Protein AF-A0A966X0P5-F1 (afdb_monomer_lite)

Radius of gyration: 38.09 Å; chains: 1; bounding box: 79×86×99 Å

Structure (mmCIF, N/CA/C/O backbone):
data_AF-A0A966X0P5-F1
#
_entry.id   AF-A0A966X0P5-F1
#
loop_
_atom_site.group_PDB
_atom_site.id
_atom_site.type_symbol
_atom_site.label_atom_id
_atom_site.label_alt_id
_atom_site.label_comp_id
_atom_site.label_asym_id
_atom_site.label_entity_id
_atom_site.label_seq_id
_atom_site.pdbx_PDB_ins_code
_atom_site.Cartn_x
_atom_site.Cartn_y
_atom_site.Cartn_z
_atom_site.occupancy
_atom_site.B_iso_or_equiv
_atom_site.auth_seq_id
_atom_site.auth_comp_id
_atom_site.auth_asym_id
_atom_site.auth_atom_id
_atom_site.pdbx_PDB_model_num
ATOM 1 N N . LYS A 1 1 ? 13.353 -3.240 6.398 1.00 90.94 1 LYS A N 1
ATOM 2 C CA . LYS A 1 1 ? 14.803 -2.915 6.257 1.00 90.94 1 LYS A CA 1
ATOM 3 C C . LYS A 1 1 ? 14.983 -1.400 6.295 1.00 90.94 1 LYS A C 1
ATOM 5 O O . LYS A 1 1 ? 13.971 -0.723 6.163 1.00 90.94 1 LYS A O 1
ATOM 10 N N . SER A 1 2 ? 16.187 -0.865 6.532 1.00 95.00 2 SER A N 1
ATOM 11 C CA . SER A 1 2 ? 16.413 0.589 6.443 1.00 95.00 2 SER A CA 1
ATOM 12 C C . SER A 1 2 ? 16.312 1.069 4.992 1.00 95.00 2 SER A C 1
ATOM 14 O O . SER A 1 2 ? 16.569 0.291 4.067 1.00 95.00 2 SER A O 1
ATOM 16 N N . TYR A 1 3 ? 15.931 2.331 4.791 1.00 94.94 3 TYR A N 1
ATOM 17 C CA . TYR A 1 3 ? 15.867 2.942 3.463 1.00 94.94 3 TYR A CA 1
ATOM 18 C C . TYR A 1 3 ? 17.243 2.973 2.789 1.00 94.94 3 TYR A C 1
ATOM 20 O O . TYR A 1 3 ? 17.345 2.697 1.601 1.00 94.94 3 TYR A O 1
ATOM 28 N N . GLU A 1 4 ? 18.312 3.215 3.548 1.00 94.19 4 GLU A N 1
ATOM 29 C CA . GLU A 1 4 ? 19.689 3.153 3.042 1.00 94.19 4 GLU A CA 1
ATOM 30 C C . GLU A 1 4 ? 20.033 1.781 2.445 1.00 94.19 4 GLU A C 1
ATOM 32 O O . GLU A 1 4 ? 20.496 1.696 1.309 1.00 94.19 4 GLU A O 1
ATOM 37 N N . ASN A 1 5 ? 19.729 0.696 3.164 1.00 93.94 5 ASN A N 1
ATOM 38 C CA . ASN A 1 5 ? 19.978 -0.656 2.662 1.00 93.94 5 ASN A CA 1
ATOM 39 C C . ASN A 1 5 ? 19.131 -0.962 1.426 1.00 93.94 5 ASN A C 1
ATOM 41 O O . ASN A 1 5 ? 19.606 -1.631 0.519 1.00 93.94 5 ASN A O 1
ATOM 45 N N . PHE A 1 6 ? 17.895 -0.459 1.385 1.00 94.31 6 PHE A N 1
ATOM 46 C CA . PHE A 1 6 ? 17.032 -0.584 0.217 1.00 94.31 6 PHE A CA 1
ATOM 47 C C . PHE A 1 6 ? 17.623 0.121 -1.011 1.00 94.31 6 PHE A C 1
ATOM 49 O O . PHE A 1 6 ? 17.680 -0.480 -2.074 1.00 94.31 6 PHE A O 1
ATOM 56 N N . VAL A 1 7 ? 18.103 1.360 -0.873 1.00 93.38 7 VAL A N 1
ATOM 57 C CA . VAL A 1 7 ? 18.714 2.117 -1.982 1.00 93.38 7 VAL A CA 1
ATOM 58 C C . VAL A 1 7 ? 19.952 1.402 -2.534 1.00 93.38 7 VAL A C 1
ATOM 60 O O . VAL A 1 7 ? 20.134 1.358 -3.747 1.00 93.38 7 VAL A O 1
ATOM 63 N N . ASN A 1 8 ? 20.756 0.788 -1.663 1.00 92.00 8 ASN A N 1
ATOM 64 C CA . ASN A 1 8 ? 21.969 0.060 -2.048 1.00 92.00 8 ASN A CA 1
ATOM 65 C C . ASN A 1 8 ? 21.703 -1.249 -2.823 1.00 92.00 8 ASN A C 1
ATOM 67 O O . ASN A 1 8 ? 22.642 -1.822 -3.372 1.00 92.00 8 ASN A O 1
ATOM 71 N N . GLU A 1 9 ? 20.457 -1.735 -2.877 1.00 91.25 9 GLU A N 1
ATOM 72 C CA . GLU A 1 9 ? 20.080 -2.914 -3.677 1.00 91.25 9 GLU A CA 1
ATOM 73 C C . GLU A 1 9 ? 19.936 -2.591 -5.173 1.00 91.25 9 GLU A C 1
ATOM 75 O O . GLU A 1 9 ? 19.927 -3.505 -5.999 1.00 91.25 9 GLU A O 1
ATOM 80 N N . PHE A 1 10 ? 19.843 -1.308 -5.537 1.00 90.31 10 PHE A N 1
ATOM 81 C CA . PHE A 1 10 ? 19.593 -0.873 -6.907 1.00 90.31 10 PHE A CA 1
ATOM 82 C C . PHE A 1 10 ? 20.821 -0.209 -7.542 1.00 90.31 10 PHE A C 1
ATOM 84 O O . PHE A 1 10 ? 21.642 0.395 -6.849 1.00 90.31 10 PHE A O 1
ATOM 91 N N . PRO A 1 11 ? 20.939 -0.253 -8.882 1.00 85.00 11 PRO A N 1
ATOM 92 C CA . PRO A 1 11 ? 21.942 0.523 -9.603 1.00 85.00 11 PRO A CA 1
ATOM 93 C C . PRO A 1 11 ? 21.786 2.034 -9.376 1.00 85.00 11 PRO A C 1
ATOM 95 O O . PRO A 1 11 ? 20.686 2.528 -9.125 1.00 85.00 11 PRO A O 1
ATOM 98 N N . GLU A 1 12 ? 22.868 2.794 -9.583 1.00 79.12 12 GLU A N 1
ATOM 99 C CA . GLU A 1 12 ? 22.871 4.263 -9.440 1.00 79.12 12 GLU A CA 1
ATOM 100 C C . GLU A 1 12 ? 21.802 4.974 -10.286 1.00 79.12 12 GLU A C 1
ATOM 102 O O . GLU A 1 12 ? 21.339 6.063 -9.931 1.00 79.12 12 GLU A O 1
ATOM 107 N N . ARG A 1 13 ? 21.430 4.373 -11.424 1.00 78.50 13 ARG A N 1
ATOM 108 C CA . ARG A 1 13 ? 20.351 4.846 -12.290 1.00 78.50 13 ARG A CA 1
ATOM 109 C C . ARG A 1 13 ? 19.287 3.771 -12.432 1.00 78.50 13 ARG A C 1
ATOM 111 O O . ARG A 1 13 ? 19.546 2.714 -12.999 1.00 78.50 13 ARG A O 1
ATOM 118 N N . THR A 1 14 ? 18.081 4.076 -11.971 1.00 87.19 14 THR A N 1
ATOM 119 C CA . THR A 1 14 ? 16.906 3.211 -12.118 1.00 87.19 14 THR A CA 1
ATOM 120 C C . THR A 1 14 ? 15.652 4.049 -12.348 1.00 87.19 14 THR A C 1
ATOM 122 O O . THR A 1 14 ? 15.677 5.266 -12.187 1.00 87.19 14 THR A O 1
ATOM 125 N N . ASN A 1 15 ? 14.556 3.432 -12.779 1.00 89.88 15 ASN A N 1
ATOM 126 C CA . ASN A 1 15 ? 13.291 4.126 -12.979 1.00 89.88 15 ASN A CA 1
ATOM 127 C C . ASN A 1 15 ? 12.527 4.216 -11.652 1.00 89.88 15 ASN A C 1
ATOM 129 O O . ASN A 1 15 ? 12.007 3.204 -11.202 1.00 89.88 15 ASN A O 1
ATOM 133 N N . ILE A 1 16 ? 12.453 5.398 -11.033 1.00 93.25 16 ILE A N 1
ATOM 134 C CA . ILE A 1 16 ? 11.805 5.593 -9.728 1.00 93.25 16 ILE A CA 1
ATOM 135 C C . ILE A 1 16 ? 10.557 6.453 -9.909 1.00 93.25 16 ILE A C 1
ATOM 137 O O . ILE A 1 16 ? 10.644 7.603 -10.327 1.00 93.25 16 ILE A O 1
ATOM 141 N N . ASN A 1 17 ? 9.390 5.933 -9.547 1.00 94.69 17 ASN A N 1
ATOM 142 C CA . ASN A 1 17 ? 8.116 6.640 -9.648 1.00 94.69 17 ASN A CA 1
ATOM 143 C C . ASN A 1 17 ? 7.607 6.963 -8.253 1.00 94.69 17 ASN A C 1
ATOM 145 O O . ASN A 1 17 ? 7.265 6.058 -7.495 1.00 94.69 17 ASN A O 1
ATOM 149 N N . ILE A 1 18 ? 7.559 8.245 -7.908 1.00 95.56 18 ILE A N 1
ATOM 150 C CA . ILE A 1 18 ? 7.135 8.708 -6.588 1.00 95.56 18 ILE A CA 1
ATOM 151 C C . ILE A 1 18 ? 5.631 8.929 -6.604 1.00 95.56 18 ILE A C 1
ATOM 153 O O . ILE A 1 18 ? 5.094 9.635 -7.466 1.00 95.56 18 ILE A O 1
ATOM 157 N N . VAL A 1 19 ? 4.966 8.342 -5.617 1.00 96.19 19 VAL A N 1
ATOM 158 C CA . VAL A 1 19 ? 3.512 8.340 -5.499 1.00 96.19 19 VAL A CA 1
ATOM 159 C C . VAL A 1 19 ? 3.100 8.791 -4.103 1.00 96.19 19 VAL A C 1
ATOM 161 O O . VAL A 1 19 ? 3.636 8.321 -3.102 1.00 96.19 19 VAL A O 1
ATOM 164 N N . GLY A 1 20 ? 2.151 9.717 -4.027 1.00 95.81 20 GLY A N 1
ATOM 165 C CA . GLY A 1 20 ? 1.430 10.023 -2.797 1.00 95.81 20 GLY A CA 1
ATOM 166 C C . GLY A 1 20 ? 0.391 8.941 -2.525 1.00 95.81 20 GLY A C 1
ATOM 167 O O . GLY A 1 20 ? -0.170 8.381 -3.464 1.00 95.81 20 GLY A O 1
ATOM 168 N N . ILE A 1 21 ? 0.144 8.632 -1.254 1.00 95.38 21 ILE A N 1
ATOM 169 C CA . ILE A 1 21 ? -0.777 7.559 -0.853 1.00 95.38 21 ILE A CA 1
ATOM 170 C C . ILE A 1 21 ? -1.892 8.168 -0.010 1.00 95.38 21 ILE A C 1
ATOM 172 O O . ILE A 1 21 ? -1.653 8.441 1.151 1.00 95.38 21 ILE A O 1
ATOM 176 N N . ARG A 1 22 ? -3.099 8.374 -0.543 1.00 93.00 22 ARG A N 1
ATOM 177 C CA . ARG A 1 22 ? -4.271 8.881 0.201 1.00 93.00 22 ARG A CA 1
ATOM 178 C C . ARG A 1 22 ? -5.162 7.732 0.695 1.00 93.00 22 ARG A C 1
ATOM 180 O O . ARG A 1 22 ? -5.213 6.704 0.032 1.00 93.00 22 ARG A O 1
ATOM 187 N N . PRO A 1 23 ? -5.884 7.874 1.823 1.00 90.56 23 PRO A N 1
ATOM 188 C CA . PRO A 1 23 ? -5.885 8.998 2.771 1.00 90.56 23 PRO A CA 1
ATOM 189 C C . PRO A 1 23 ? -4.702 8.979 3.756 1.00 90.56 23 PRO A C 1
ATOM 191 O O . PRO A 1 23 ? -4.657 9.799 4.674 1.00 90.56 23 PRO A O 1
ATOM 194 N N . LEU A 1 24 ? -3.759 8.045 3.597 1.00 91.69 24 LEU A N 1
ATOM 195 C CA . LEU A 1 24 ? -2.536 8.029 4.391 1.00 91.69 24 LEU A CA 1
ATOM 196 C C . LEU A 1 24 ? -1.746 9.331 4.150 1.00 91.69 24 LEU A C 1
ATOM 198 O O . LEU A 1 24 ? -1.931 10.050 3.169 1.00 91.69 24 LEU A O 1
ATOM 202 N N . ARG A 1 25 ? -0.916 9.727 5.108 1.00 87.81 25 ARG A N 1
ATOM 203 C CA . ARG A 1 25 ? -0.047 10.894 4.929 1.00 87.81 25 ARG A CA 1
ATOM 204 C C . ARG A 1 25 ? 1.334 10.355 4.641 1.00 87.81 25 ARG A C 1
ATOM 206 O O . ARG A 1 25 ? 1.904 9.709 5.504 1.00 87.81 25 ARG A O 1
ATOM 213 N N . GLY A 1 26 ? 1.836 10.586 3.433 1.00 91.75 26 GLY A N 1
ATOM 214 C CA . GLY A 1 26 ? 3.174 10.171 3.036 1.00 91.75 26 GLY A CA 1
ATOM 215 C C . GLY A 1 26 ? 3.288 9.817 1.563 1.00 91.75 26 GLY A C 1
ATOM 216 O O . GLY A 1 26 ? 2.317 9.872 0.804 1.00 91.75 26 GLY A O 1
ATOM 217 N N . VAL A 1 27 ? 4.511 9.474 1.174 1.00 95.00 27 VAL A N 1
ATOM 218 C CA . VAL A 1 27 ? 4.864 9.084 -0.189 1.00 95.00 27 VAL A CA 1
ATOM 219 C C . VAL A 1 27 ? 5.511 7.705 -0.185 1.00 95.00 27 VAL A C 1
ATOM 221 O O . VAL A 1 27 ? 6.232 7.349 0.744 1.00 95.00 27 VAL A O 1
ATOM 224 N N . GLY A 1 28 ? 5.253 6.936 -1.233 1.00 95.56 28 GLY A N 1
ATOM 225 C CA . GLY A 1 28 ? 5.985 5.723 -1.573 1.00 95.56 28 GLY A CA 1
ATOM 226 C C . GLY A 1 28 ? 6.682 5.883 -2.919 1.00 95.56 28 GLY A C 1
ATOM 227 O O . GLY A 1 28 ? 6.525 6.898 -3.607 1.00 95.56 28 GLY A O 1
ATOM 228 N N . CYS A 1 29 ? 7.439 4.869 -3.321 1.00 95.56 29 CYS A N 1
ATOM 229 C CA . CYS A 1 29 ? 7.945 4.789 -4.682 1.00 95.56 29 CYS A CA 1
ATOM 230 C C . CYS A 1 29 ? 7.814 3.390 -5.278 1.00 95.56 29 CYS A C 1
ATOM 232 O O . CYS A 1 29 ? 7.917 2.384 -4.577 1.00 95.56 29 CYS A O 1
ATOM 234 N N . TRP A 1 30 ? 7.590 3.370 -6.587 1.00 95.56 30 TRP A N 1
ATOM 235 C CA . TRP A 1 30 ? 7.615 2.186 -7.433 1.00 95.56 30 TRP A CA 1
ATOM 236 C C . TRP A 1 30 ? 8.850 2.242 -8.316 1.00 95.56 30 TRP A C 1
ATOM 238 O O . TRP A 1 30 ? 9.021 3.193 -9.086 1.00 95.56 30 TRP A O 1
ATOM 248 N N . ILE A 1 31 ? 9.697 1.229 -8.208 1.00 93.94 31 ILE A N 1
ATOM 249 C CA . ILE A 1 31 ? 10.856 1.042 -9.065 1.00 93.94 31 ILE A CA 1
ATOM 250 C C . ILE A 1 31 ? 10.531 -0.030 -10.087 1.00 93.94 31 ILE A C 1
ATOM 252 O O . ILE A 1 31 ? 10.031 -1.096 -9.747 1.00 93.94 31 ILE A O 1
ATOM 256 N N . VAL A 1 32 ? 10.789 0.278 -11.351 1.00 91.50 32 VAL A N 1
ATOM 257 C CA . VAL A 1 32 ? 10.572 -0.655 -12.456 1.00 91.50 32 VAL A CA 1
ATOM 258 C C . VAL A 1 32 ? 11.928 -0.985 -13.050 1.00 91.50 32 VAL A C 1
ATOM 260 O O . VAL A 1 32 ? 12.663 -0.075 -13.448 1.00 91.50 32 VAL A O 1
ATOM 263 N N . ASP A 1 33 ? 12.261 -2.273 -13.120 1.00 88.31 33 ASP A N 1
ATOM 264 C CA . ASP A 1 33 ? 13.506 -2.703 -13.743 1.00 88.31 33 ASP A CA 1
ATOM 265 C C . ASP A 1 33 ? 13.575 -2.217 -15.209 1.00 88.31 33 ASP A C 1
ATOM 267 O O . ASP A 1 33 ? 12.584 -2.313 -15.949 1.00 88.31 33 ASP A O 1
ATOM 271 N N . PRO A 1 34 ? 14.724 -1.695 -15.680 1.00 84.25 34 PRO A N 1
ATOM 272 C CA . PRO A 1 34 ? 14.870 -1.248 -17.063 1.00 84.25 34 PRO A CA 1
ATOM 273 C C . PRO A 1 34 ? 14.528 -2.324 -18.104 1.00 84.25 34 PRO A C 1
ATOM 275 O O . PRO A 1 34 ? 14.082 -1.986 -19.203 1.00 84.25 34 PRO A O 1
ATOM 278 N N . GLY A 1 35 ? 14.701 -3.610 -17.779 1.00 83.38 35 GLY A N 1
ATOM 279 C CA . GLY A 1 35 ? 14.294 -4.723 -18.630 1.00 83.38 35 GLY A CA 1
ATOM 280 C C . GLY A 1 35 ? 12.783 -4.767 -18.852 1.00 83.38 35 GLY A C 1
ATOM 281 O O . GLY A 1 35 ? 12.343 -4.886 -19.996 1.00 83.38 35 GLY A O 1
ATOM 282 N N . VAL A 1 36 ? 11.990 -4.574 -17.793 1.00 87.38 36 VAL A N 1
ATOM 283 C CA . VAL A 1 36 ? 10.521 -4.475 -17.880 1.00 87.38 36 VAL A CA 1
ATOM 284 C C . VAL A 1 36 ? 10.116 -3.291 -18.749 1.00 87.38 36 VAL A C 1
ATOM 286 O O . VAL A 1 36 ? 9.279 -3.432 -19.641 1.00 87.38 36 VAL A O 1
ATOM 289 N N . VAL A 1 37 ? 10.730 -2.127 -18.519 1.00 86.25 37 VAL A N 1
ATOM 290 C CA . VAL A 1 37 ? 10.451 -0.912 -19.294 1.00 86.25 37 VAL A CA 1
ATOM 291 C C . VAL A 1 37 ? 10.725 -1.137 -20.780 1.00 86.25 37 VAL A C 1
ATOM 293 O O . VAL A 1 37 ? 9.892 -0.800 -21.620 1.00 86.25 37 VAL A O 1
ATOM 296 N N . TYR A 1 38 ? 11.867 -1.741 -21.110 1.00 83.69 38 TYR A N 1
ATOM 297 C CA . TYR A 1 38 ? 12.247 -2.019 -22.491 1.00 83.69 38 TYR A CA 1
ATOM 298 C C . TYR A 1 38 ? 11.268 -2.974 -23.180 1.00 83.69 38 TYR A C 1
ATOM 300 O O . TYR A 1 38 ? 10.837 -2.701 -24.298 1.00 83.69 38 TYR A O 1
ATOM 308 N N . ILE A 1 39 ? 10.877 -4.062 -22.506 1.00 85.62 39 ILE A N 1
ATOM 309 C CA . ILE A 1 39 ? 9.908 -5.025 -23.046 1.00 85.62 39 ILE A CA 1
ATOM 310 C C . ILE A 1 39 ? 8.542 -4.356 -23.252 1.00 85.62 39 ILE A C 1
ATOM 312 O O . ILE A 1 39 ? 7.904 -4.563 -24.283 1.00 85.62 39 ILE A O 1
ATOM 316 N N . ALA A 1 40 ? 8.104 -3.516 -22.309 1.00 85.94 40 ALA A N 1
ATOM 317 C CA . ALA A 1 40 ? 6.853 -2.775 -22.435 1.00 85.94 40 ALA A CA 1
ATOM 318 C C . ALA A 1 40 ? 6.873 -1.823 -23.642 1.00 85.94 40 ALA A C 1
ATOM 320 O O . ALA A 1 40 ? 5.900 -1.767 -24.394 1.00 85.94 40 ALA A O 1
ATOM 321 N N . ILE A 1 41 ? 7.983 -1.109 -23.861 1.00 86.12 41 ILE A N 1
ATOM 322 C CA . ILE A 1 41 ? 8.163 -0.231 -25.023 1.00 86.12 41 ILE A CA 1
ATOM 323 C C . ILE A 1 41 ? 8.129 -1.043 -26.321 1.00 86.12 41 ILE A C 1
ATOM 325 O O . ILE A 1 41 ? 7.349 -0.705 -27.208 1.00 86.12 41 ILE A O 1
ATOM 329 N N . ASP A 1 42 ? 8.921 -2.115 -26.426 1.00 83.75 42 ASP A N 1
ATOM 330 C CA . ASP A 1 42 ? 8.995 -2.946 -27.637 1.00 83.75 42 ASP A CA 1
ATOM 331 C C . ASP A 1 42 ? 7.606 -3.485 -28.021 1.00 83.75 42 ASP A C 1
ATOM 333 O O . ASP A 1 42 ? 7.149 -3.291 -29.148 1.00 83.75 42 ASP A O 1
ATOM 337 N N . ASN A 1 43 ? 6.864 -4.021 -27.047 1.00 84.25 43 ASN A N 1
ATOM 338 C CA . ASN A 1 43 ? 5.502 -4.517 -27.250 1.00 84.25 43 ASN A CA 1
ATOM 339 C C . ASN A 1 43 ? 4.523 -3.420 -27.706 1.00 84.25 43 ASN A C 1
ATOM 341 O O . ASN A 1 43 ? 3.668 -3.669 -28.555 1.00 84.25 43 ASN A O 1
ATOM 345 N N . MET A 1 44 ? 4.637 -2.194 -27.181 1.00 83.38 44 MET A N 1
ATOM 346 C CA . MET A 1 44 ? 3.773 -1.079 -27.592 1.00 83.38 44 MET A CA 1
ATOM 347 C C . MET A 1 44 ? 4.016 -0.619 -29.035 1.00 83.38 44 MET A C 1
ATOM 349 O O . MET A 1 44 ? 3.104 -0.068 -29.653 1.00 83.38 44 MET A O 1
ATOM 353 N N . PHE A 1 45 ? 5.212 -0.847 -29.579 1.00 83.75 45 PHE A N 1
ATOM 354 C CA . PHE A 1 45 ? 5.555 -0.539 -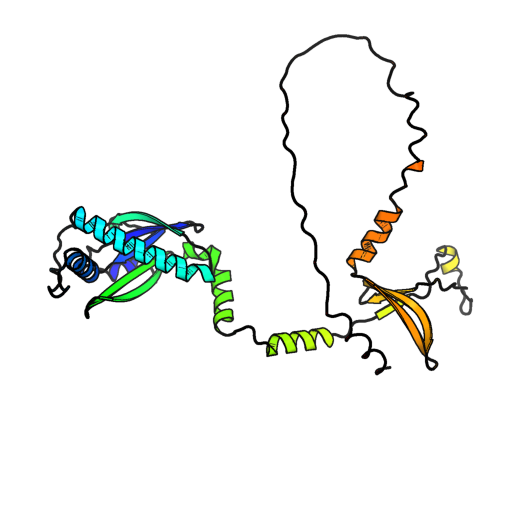30.971 1.00 83.75 45 PHE A CA 1
ATOM 355 C C . PHE A 1 45 ? 5.414 -1.744 -31.916 1.00 83.75 45 PHE A C 1
ATOM 357 O O . PHE A 1 45 ? 5.794 -1.650 -33.083 1.00 83.75 45 PHE A O 1
ATOM 364 N N . GLY A 1 46 ? 4.826 -2.851 -31.446 1.00 80.75 46 GLY A N 1
ATOM 365 C CA . GLY A 1 46 ? 4.599 -4.057 -32.248 1.00 80.75 46 GLY A CA 1
ATOM 366 C C . GLY A 1 46 ? 5.826 -4.961 -32.383 1.00 80.75 46 GLY A C 1
ATOM 367 O O . GLY A 1 46 ? 5.852 -5.828 -33.255 1.00 80.75 46 GLY A O 1
ATOM 368 N N . GLY A 1 47 ? 6.842 -4.761 -31.544 1.00 78.38 47 GLY A N 1
ATOM 369 C CA . GLY A 1 47 ? 7.951 -5.690 -31.389 1.00 78.38 47 GLY A CA 1
ATOM 370 C C . GLY A 1 47 ? 7.530 -6.957 -30.644 1.00 78.38 47 GLY A C 1
ATOM 371 O O . GLY A 1 47 ? 6.560 -6.974 -29.890 1.00 78.38 47 GLY A O 1
ATOM 372 N N . GLU A 1 48 ? 8.267 -8.045 -30.858 1.00 72.25 48 GLU A N 1
ATOM 373 C CA . GLU A 1 48 ? 7.994 -9.338 -30.214 1.00 72.25 48 GLU A CA 1
ATOM 374 C C . GLU A 1 48 ? 8.568 -9.431 -28.782 1.00 72.25 48 GLU A C 1
ATOM 376 O O . GLU A 1 48 ? 8.514 -10.495 -28.164 1.00 72.25 48 GLU A O 1
ATOM 381 N N . GLY A 1 49 ? 9.194 -8.372 -28.252 1.00 66.06 49 GLY A N 1
ATOM 382 C CA . GLY A 1 49 ? 9.877 -8.389 -26.951 1.00 66.06 49 GLY A CA 1
ATOM 383 C C . GLY A 1 49 ? 11.172 -9.213 -26.952 1.00 66.06 49 GLY A C 1
ATOM 384 O O . GLY A 1 49 ? 11.735 -9.500 -25.894 1.00 66.06 49 GLY A O 1
ATOM 385 N N . ARG A 1 50 ? 11.649 -9.634 -28.134 1.00 66.56 50 ARG A N 1
ATOM 386 C CA . ARG A 1 50 ? 12.765 -10.585 -28.313 1.00 66.56 50 ARG A CA 1
ATOM 387 C C . ARG A 1 50 ? 14.142 -9.936 -28.307 1.00 66.56 50 ARG A C 1
ATOM 389 O O . ARG A 1 50 ? 15.141 -10.634 -28.130 1.00 66.56 50 ARG A O 1
ATOM 396 N N . LEU A 1 51 ? 14.241 -8.620 -28.463 1.00 62.38 51 LEU A N 1
ATOM 397 C CA . LEU A 1 51 ? 15.534 -7.941 -28.401 1.00 62.38 51 LEU A CA 1
ATOM 398 C C . LEU A 1 51 ? 15.982 -7.844 -26.939 1.00 62.38 51 LEU A C 1
ATOM 400 O O . LEU A 1 51 ? 15.189 -7.412 -26.105 1.00 62.38 51 LEU A O 1
ATOM 404 N N . PRO A 1 52 ? 17.191 -8.301 -26.565 1.00 61.34 52 PRO A N 1
ATOM 405 C CA . PRO A 1 52 ? 17.675 -8.104 -25.205 1.00 61.34 52 PRO A CA 1
ATOM 406 C C . PRO A 1 52 ? 17.720 -6.597 -24.912 1.00 61.34 52 PRO A C 1
ATOM 408 O O . PRO A 1 52 ? 18.154 -5.833 -25.784 1.00 61.34 52 PRO A O 1
ATOM 411 N N . PRO A 1 53 ? 17.269 -6.155 -23.723 1.00 61.97 53 PRO A N 1
ATOM 412 C CA . PRO A 1 53 ? 17.321 -4.749 -23.367 1.00 61.97 53 PRO A CA 1
ATOM 413 C C . PRO A 1 53 ? 18.761 -4.268 -23.505 1.00 61.97 53 PRO A C 1
ATOM 415 O O . PRO A 1 53 ? 19.679 -4.810 -22.885 1.00 61.97 53 PRO A O 1
ATOM 418 N N . LYS A 1 54 ? 18.978 -3.242 -24.333 1.00 59.75 54 LYS A N 1
ATOM 419 C CA . LYS A 1 54 ? 20.232 -2.493 -24.291 1.00 59.75 54 LYS A CA 1
ATOM 420 C C . LYS A 1 54 ? 20.213 -1.701 -22.989 1.00 59.75 54 LYS A C 1
ATOM 422 O O . LYS A 1 54 ? 19.762 -0.560 -22.972 1.00 59.75 54 LYS A O 1
ATOM 427 N N . LEU A 1 55 ? 20.665 -2.340 -21.910 1.00 60.06 55 LEU A N 1
ATOM 428 C CA . LEU A 1 55 ? 20.935 -1.729 -20.612 1.00 60.06 55 LEU A CA 1
ATOM 429 C C . LEU A 1 55 ? 22.054 -0.697 -20.800 1.00 60.06 55 LEU A C 1
ATOM 431 O O . LEU A 1 55 ? 23.235 -0.977 -20.627 1.00 60.06 55 LEU A O 1
ATOM 435 N N . GLY A 1 56 ? 21.680 0.484 -21.280 1.00 59.34 56 GLY A N 1
ATOM 436 C CA . GLY A 1 56 ? 22.553 1.636 -21.419 1.00 59.34 56 GLY A CA 1
ATOM 437 C C . GLY A 1 56 ? 22.197 2.686 -20.377 1.00 59.34 56 GLY A C 1
ATOM 438 O O . GLY A 1 56 ? 21.039 2.826 -20.000 1.00 59.34 56 GLY A O 1
ATOM 439 N N . LEU A 1 57 ? 23.181 3.492 -19.982 1.00 59.47 57 LEU A N 1
ATOM 440 C CA . LEU A 1 57 ? 23.038 4.673 -19.113 1.00 59.47 57 LEU A CA 1
ATOM 441 C C . LEU A 1 57 ? 22.240 5.828 -19.766 1.00 59.47 57 LEU A C 1
ATOM 443 O O . LEU A 1 57 ? 22.390 6.988 -19.384 1.00 59.47 57 LEU A O 1
ATOM 447 N N . ARG A 1 58 ? 21.439 5.540 -20.796 1.00 72.44 58 ARG A N 1
ATOM 448 C CA . ARG A 1 58 ? 20.706 6.538 -21.571 1.00 72.44 58 ARG A CA 1
ATOM 449 C C . ARG A 1 58 ? 19.440 6.950 -20.823 1.00 72.44 58 ARG A C 1
ATOM 451 O O . ARG A 1 58 ? 18.728 6.117 -20.277 1.00 72.44 58 ARG A O 1
ATOM 458 N N . GLU A 1 59 ? 19.144 8.242 -20.860 1.00 76.62 59 GLU A N 1
ATOM 459 C CA . GLU A 1 59 ? 17.893 8.785 -20.337 1.00 76.62 59 GLU A CA 1
ATOM 460 C C . GLU A 1 59 ? 16.709 8.441 -21.249 1.00 76.62 59 GLU A C 1
ATOM 462 O O . GLU A 1 59 ? 16.817 8.472 -22.481 1.00 76.62 59 GLU A O 1
ATOM 467 N N . TYR A 1 60 ? 15.571 8.124 -20.629 1.00 81.50 60 TYR A N 1
ATOM 468 C CA . TYR A 1 60 ? 14.325 7.849 -21.335 1.00 81.50 60 TYR A CA 1
ATOM 469 C C . TYR A 1 60 ? 13.846 9.094 -22.092 1.00 81.50 60 TYR A C 1
ATOM 471 O O . TYR A 1 60 ? 13.810 10.205 -21.565 1.00 81.50 60 TYR A O 1
ATOM 479 N N . THR A 1 61 ? 13.436 8.899 -23.338 1.00 86.50 61 THR A N 1
ATOM 480 C CA . THR A 1 61 ? 12.807 9.927 -24.169 1.00 86.50 61 THR A CA 1
ATOM 481 C C . THR A 1 61 ? 11.394 10.249 -23.681 1.00 86.50 61 THR A C 1
ATOM 483 O O . THR A 1 61 ? 10.746 9.447 -23.012 1.00 86.50 61 THR A O 1
ATOM 486 N N . ALA A 1 62 ? 10.853 11.403 -24.083 1.00 86.81 62 ALA A N 1
ATOM 487 C CA . ALA A 1 62 ? 9.501 11.821 -23.697 1.00 86.81 62 ALA A CA 1
ATOM 488 C C . ALA A 1 62 ? 8.405 10.798 -24.062 1.00 86.81 62 ALA A C 1
ATOM 490 O O . ALA A 1 62 ? 7.418 10.664 -23.338 1.00 86.81 62 ALA A O 1
ATOM 491 N N . THR A 1 63 ? 8.567 10.062 -25.166 1.00 87.38 63 THR A N 1
ATOM 492 C CA . THR A 1 63 ? 7.622 9.010 -25.570 1.00 87.38 63 THR A CA 1
ATOM 493 C C . THR A 1 63 ? 7.739 7.780 -24.674 1.00 87.38 63 THR A C 1
ATOM 495 O O . THR A 1 63 ? 6.720 7.259 -24.229 1.00 87.38 63 THR A O 1
ATOM 498 N N . GLU A 1 64 ? 8.961 7.356 -24.348 1.00 86.56 64 GLU A N 1
ATOM 499 C CA . GLU A 1 64 ? 9.212 6.229 -23.440 1.00 86.56 64 GLU A CA 1
ATOM 500 C C . GLU A 1 64 ? 8.695 6.536 -22.030 1.00 86.56 64 GLU A C 1
ATOM 502 O O . GLU A 1 64 ? 8.009 5.711 -21.434 1.00 86.56 64 GLU A O 1
ATOM 507 N N . LEU A 1 65 ? 8.899 7.762 -21.537 1.00 86.81 65 LEU A N 1
ATOM 508 C CA . LEU A 1 65 ? 8.343 8.224 -20.261 1.00 86.81 65 LEU A CA 1
ATOM 509 C C . LEU A 1 65 ? 6.812 8.123 -20.216 1.00 86.81 65 LEU A C 1
ATOM 511 O O . LEU A 1 65 ? 6.249 7.721 -19.202 1.00 86.81 65 LEU A O 1
ATOM 515 N N . ARG A 1 66 ? 6.114 8.430 -21.318 1.00 88.25 66 ARG A N 1
ATOM 516 C CA . ARG A 1 66 ? 4.650 8.263 -21.397 1.00 88.25 66 ARG A CA 1
ATOM 517 C C . ARG A 1 66 ? 4.224 6.797 -21.335 1.00 88.25 66 ARG A C 1
ATOM 519 O O . ARG A 1 66 ? 3.158 6.509 -20.798 1.00 88.25 66 ARG A O 1
ATOM 526 N N . ILE A 1 67 ? 5.026 5.887 -21.881 1.00 88.81 67 ILE A N 1
ATOM 527 C CA . ILE A 1 67 ? 4.765 4.442 -21.827 1.00 88.81 67 ILE A CA 1
ATOM 528 C C . ILE A 1 67 ? 4.973 3.930 -20.401 1.00 88.81 67 ILE A C 1
ATOM 530 O O . ILE A 1 67 ? 4.085 3.284 -19.850 1.00 88.81 67 ILE A O 1
ATOM 534 N N . ILE A 1 68 ? 6.088 4.308 -19.771 1.00 88.88 68 ILE A N 1
ATOM 535 C CA . ILE A 1 68 ? 6.378 4.005 -18.363 1.00 88.88 68 ILE A CA 1
ATOM 536 C C . ILE A 1 68 ? 5.249 4.515 -17.469 1.00 88.88 68 ILE A C 1
ATOM 538 O O . ILE A 1 68 ? 4.747 3.779 -16.628 1.00 88.88 68 ILE A O 1
ATOM 542 N N . ARG A 1 69 ? 4.779 5.745 -17.701 1.00 90.19 69 ARG A N 1
ATOM 543 C CA . ARG A 1 69 ? 3.663 6.330 -16.956 1.00 90.19 69 ARG A CA 1
ATOM 544 C C . ARG A 1 69 ? 2.409 5.455 -17.014 1.00 90.19 69 ARG A C 1
ATOM 546 O O . ARG A 1 69 ? 1.819 5.190 -15.975 1.00 90.19 69 ARG A O 1
ATOM 553 N N . ARG A 1 70 ? 2.046 4.962 -18.204 1.00 91.38 70 ARG A N 1
ATOM 554 C CA . ARG A 1 70 ? 0.897 4.058 -18.394 1.00 91.38 70 ARG A CA 1
ATOM 555 C C . ARG A 1 70 ? 1.087 2.716 -17.691 1.00 91.38 70 ARG A C 1
ATOM 557 O O . ARG A 1 70 ? 0.135 2.211 -17.107 1.00 91.38 70 ARG A O 1
ATOM 564 N N . LEU A 1 71 ? 2.296 2.156 -17.741 1.00 89.88 71 LEU A N 1
ATOM 565 C CA . LEU A 1 71 ? 2.631 0.916 -17.038 1.00 89.88 71 LEU A CA 1
ATOM 566 C C . LEU A 1 71 ? 2.470 1.090 -15.522 1.00 89.88 71 LEU A C 1
ATOM 568 O O . LEU A 1 71 ? 1.813 0.284 -14.870 1.00 89.88 71 LEU A O 1
ATOM 572 N N . VAL A 1 72 ? 3.028 2.169 -14.975 1.00 92.31 72 VAL A N 1
ATOM 573 C CA . VAL A 1 72 ? 2.935 2.491 -13.548 1.00 92.31 72 VAL A CA 1
ATOM 574 C C . VAL A 1 72 ? 1.485 2.745 -13.147 1.00 92.31 72 VAL A C 1
ATOM 576 O O . VAL A 1 72 ? 1.047 2.204 -12.145 1.00 92.31 72 VAL A O 1
ATOM 579 N N . ASP A 1 73 ? 0.706 3.490 -13.934 1.00 93.88 73 ASP A N 1
ATOM 580 C CA . ASP A 1 73 ? -0.715 3.722 -13.639 1.00 93.88 73 ASP A CA 1
ATOM 581 C C . ASP A 1 73 ? -1.530 2.419 -13.600 1.00 93.88 73 ASP A C 1
ATOM 583 O O . ASP A 1 73 ? -2.413 2.272 -12.753 1.00 93.88 73 ASP A O 1
ATOM 587 N N . ALA A 1 74 ? -1.209 1.448 -14.461 1.00 92.75 74 ALA A N 1
ATOM 588 C CA . ALA A 1 74 ? -1.820 0.122 -14.409 1.00 92.75 74 ALA A CA 1
ATOM 589 C C . ALA A 1 74 ? -1.445 -0.625 -13.117 1.00 92.75 74 ALA A C 1
ATOM 591 O O . ALA A 1 74 ? -2.331 -1.134 -12.432 1.00 92.75 74 ALA A O 1
ATOM 592 N N . LEU A 1 75 ? -0.159 -0.629 -12.740 1.00 92.38 75 LEU A N 1
ATOM 593 C CA . LEU A 1 75 ? 0.311 -1.231 -11.484 1.00 92.38 75 LEU A CA 1
ATOM 594 C C . LEU A 1 75 ? -0.360 -0.595 -10.261 1.00 92.38 75 LEU A C 1
ATOM 596 O O . LEU A 1 75 ? -0.832 -1.309 -9.379 1.00 92.38 75 LEU A O 1
ATOM 600 N N . LEU A 1 76 ? -0.453 0.737 -10.231 1.00 93.81 76 LEU A N 1
ATOM 601 C CA . LEU A 1 76 ? -1.124 1.469 -9.159 1.00 93.81 76 LEU A CA 1
ATOM 602 C C . LEU A 1 76 ? -2.599 1.085 -9.072 1.00 93.81 76 LEU A C 1
ATOM 604 O O . LEU A 1 76 ? -3.071 0.765 -7.987 1.00 93.81 76 LEU A O 1
ATOM 608 N N . SER A 1 77 ? -3.315 1.056 -10.199 1.00 95.00 77 SER A N 1
ATOM 609 C CA . SER A 1 77 ? -4.738 0.707 -10.212 1.00 95.00 77 SER A CA 1
ATOM 610 C C . SER A 1 77 ? -5.001 -0.712 -9.704 1.00 95.00 77 SER A C 1
ATOM 612 O O . SER A 1 77 ? -5.929 -0.915 -8.919 1.00 95.00 77 SER A O 1
ATOM 614 N N . GLU A 1 78 ? -4.185 -1.691 -10.104 1.00 94.12 78 GLU A N 1
ATOM 615 C CA . GLU A 1 78 ? -4.317 -3.065 -9.607 1.00 94.12 78 GLU A CA 1
ATOM 616 C C . GLU A 1 78 ? -3.948 -3.174 -8.123 1.00 94.12 78 GLU A C 1
ATOM 618 O O . GLU A 1 78 ? -4.638 -3.853 -7.359 1.00 94.12 78 GLU A O 1
ATOM 623 N N . TYR A 1 79 ? -2.927 -2.442 -7.677 1.00 93.75 79 TYR A N 1
ATOM 624 C CA . TYR A 1 79 ? -2.547 -2.421 -6.269 1.00 93.75 79 TYR A CA 1
ATOM 625 C C . TYR A 1 79 ? -3.625 -1.758 -5.390 1.00 93.75 79 TYR A C 1
ATOM 627 O O . TYR A 1 79 ? -3.950 -2.280 -4.326 1.00 93.75 79 TYR A O 1
ATOM 635 N N . GLU A 1 80 ? -4.269 -0.677 -5.846 1.00 94.38 80 GLU A N 1
ATOM 636 C CA . GLU A 1 80 ? -5.433 -0.088 -5.161 1.00 94.38 80 GLU A CA 1
ATOM 637 C C . GLU A 1 80 ? -6.573 -1.095 -4.998 1.00 94.38 80 GLU A C 1
ATOM 639 O O . GLU A 1 80 ? -7.169 -1.186 -3.925 1.00 94.38 80 GLU A O 1
ATOM 644 N N . LYS A 1 81 ? -6.886 -1.859 -6.055 1.00 93.75 81 LYS A N 1
ATOM 645 C CA . LYS A 1 81 ? -7.939 -2.884 -6.005 1.00 93.75 81 LYS A CA 1
ATOM 646 C C . LYS A 1 81 ? -7.621 -3.954 -4.968 1.00 93.75 81 LYS A C 1
ATOM 648 O O . LYS A 1 81 ? -8.518 -4.320 -4.214 1.00 93.75 81 LYS A O 1
ATOM 653 N N . ALA A 1 82 ? -6.369 -4.410 -4.904 1.00 91.44 82 ALA A N 1
ATOM 654 C CA . ALA A 1 82 ? -5.931 -5.392 -3.916 1.00 91.44 82 ALA A CA 1
ATOM 655 C C . ALA A 1 82 ? -6.090 -4.875 -2.474 1.00 91.44 82 ALA A C 1
ATOM 657 O O . ALA A 1 82 ? -6.475 -5.627 -1.582 1.00 91.44 82 ALA A O 1
ATOM 658 N N . TRP A 1 83 ? -5.866 -3.578 -2.250 1.00 90.31 83 TRP A N 1
ATOM 659 C CA . TRP A 1 83 ? -6.006 -2.966 -0.928 1.00 90.31 83 TRP A CA 1
ATOM 660 C C . TRP A 1 83 ? -7.450 -2.727 -0.482 1.00 90.31 83 TRP A C 1
ATOM 662 O O . TRP A 1 83 ? -7.684 -2.638 0.722 1.00 90.31 83 TRP A O 1
ATOM 672 N N . LYS A 1 84 ? -8.432 -2.697 -1.396 1.00 89.12 84 LYS A N 1
ATOM 673 C CA . LYS A 1 84 ? -9.847 -2.436 -1.058 1.00 89.12 84 LYS A CA 1
ATOM 674 C C . LYS A 1 84 ? -10.412 -3.344 0.035 1.00 89.12 84 LYS A C 1
ATOM 676 O O . LYS A 1 84 ? -11.255 -2.889 0.798 1.00 89.12 84 LYS A O 1
ATOM 681 N N . ALA A 1 85 ? -9.969 -4.600 0.108 1.00 83.50 85 ALA A N 1
ATOM 682 C CA . ALA A 1 85 ? -10.437 -5.551 1.118 1.00 83.50 85 ALA A CA 1
ATOM 683 C C . ALA A 1 85 ? -9.984 -5.191 2.546 1.00 83.50 85 ALA A C 1
ATOM 685 O O . ALA A 1 85 ? -10.626 -5.587 3.512 1.00 83.50 85 ALA A O 1
ATOM 686 N N . VAL A 1 86 ? -8.883 -4.448 2.679 1.00 85.75 86 VAL A N 1
ATOM 687 C CA . VAL A 1 86 ? -8.268 -4.108 3.967 1.00 85.75 86 VAL A CA 1
ATOM 688 C C . VAL A 1 86 ? -8.523 -2.647 4.317 1.00 85.75 86 VAL A C 1
ATOM 690 O O . VAL A 1 86 ? -8.988 -2.336 5.411 1.00 85.75 86 VAL A O 1
ATOM 693 N N . TYR A 1 87 ? -8.179 -1.741 3.403 1.00 89.44 87 TYR A N 1
ATOM 694 C CA . TYR A 1 87 ? -8.289 -0.301 3.587 1.00 89.44 87 TYR A CA 1
ATOM 695 C C . TYR A 1 87 ? -8.260 0.397 2.225 1.00 89.44 87 TYR A C 1
ATOM 697 O O . TYR A 1 87 ? -7.330 0.197 1.443 1.00 89.44 87 TYR A O 1
ATOM 705 N N . GLU A 1 88 ? -9.260 1.228 1.931 1.00 91.62 88 GLU A N 1
ATOM 706 C CA . GLU A 1 88 ? -9.321 1.932 0.651 1.00 91.62 88 GLU A CA 1
ATOM 707 C C . GLU A 1 88 ? -8.202 2.980 0.558 1.00 91.62 88 GLU A C 1
ATOM 709 O O . GLU A 1 88 ? -8.229 4.016 1.227 1.00 91.62 88 GLU A O 1
ATOM 714 N N . ILE A 1 89 ? -7.212 2.699 -0.292 1.00 93.69 89 ILE A N 1
ATOM 715 C CA . ILE A 1 89 ? -6.126 3.622 -0.621 1.00 93.69 89 ILE A CA 1
ATOM 716 C C . ILE A 1 89 ? -6.211 4.076 -2.073 1.00 93.69 89 ILE A C 1
ATOM 718 O O . ILE A 1 89 ? -6.690 3.357 -2.952 1.00 93.69 89 ILE A O 1
ATOM 722 N N . LYS A 1 90 ? -5.709 5.284 -2.306 1.00 94.38 90 LYS A N 1
ATOM 723 C CA . LYS A 1 90 ? -5.558 5.914 -3.611 1.00 94.38 90 LYS A CA 1
ATOM 724 C C . LYS A 1 90 ? -4.132 6.388 -3.799 1.00 94.38 90 LYS A C 1
ATOM 726 O O . LYS A 1 90 ? -3.585 7.046 -2.917 1.00 94.38 90 LYS A O 1
ATOM 731 N N . PHE A 1 91 ? -3.544 6.072 -4.944 1.00 94.88 91 PHE A N 1
ATOM 732 C CA . PHE A 1 91 ? -2.218 6.538 -5.306 1.00 94.88 91 PHE A CA 1
ATOM 733 C C . PHE A 1 91 ? -2.310 7.710 -6.267 1.00 94.88 91 PHE A C 1
ATOM 735 O O . PHE A 1 91 ? -2.950 7.637 -7.313 1.00 94.88 91 PHE A O 1
ATOM 742 N N . ASP A 1 92 ? -1.594 8.776 -5.939 1.00 93.00 92 ASP A N 1
ATOM 743 C CA . ASP A 1 92 ? -1.420 9.917 -6.822 1.00 93.00 92 ASP A CA 1
ATOM 744 C C . ASP A 1 92 ? 0.023 9.967 -7.275 1.00 93.00 92 ASP A C 1
ATOM 746 O O . ASP A 1 92 ? 0.940 10.182 -6.480 1.00 93.00 92 ASP A O 1
ATOM 750 N N . PHE A 1 93 ? 0.250 9.791 -8.567 1.00 93.69 93 PHE A N 1
ATOM 751 C CA . PHE A 1 93 ? 1.581 10.002 -9.102 1.00 93.69 93 PHE A CA 1
ATOM 752 C C . PHE A 1 93 ? 1.996 11.460 -8.974 1.00 93.69 93 PHE A C 1
ATOM 754 O O . PHE A 1 93 ? 1.277 12.369 -9.387 1.00 93.69 93 PHE A O 1
ATOM 761 N N . MET A 1 94 ? 3.197 11.664 -8.445 1.00 92.62 94 MET A N 1
ATOM 762 C CA . MET A 1 94 ? 3.752 12.994 -8.241 1.00 92.62 94 MET A CA 1
ATOM 763 C C . MET A 1 94 ? 4.792 13.315 -9.304 1.00 92.62 94 MET A C 1
ATOM 765 O O . MET A 1 94 ? 4.689 14.326 -9.996 1.00 92.62 94 MET A O 1
ATOM 769 N N . ARG A 1 95 ? 5.818 12.468 -9.412 1.00 91.31 95 ARG A N 1
ATOM 770 C CA . ARG A 1 95 ? 6.937 12.660 -10.335 1.00 91.31 95 ARG A CA 1
ATOM 771 C C . ARG A 1 95 ? 7.722 11.372 -10.527 1.00 91.31 95 ARG A C 1
ATOM 773 O O . ARG A 1 95 ? 7.585 10.423 -9.756 1.00 91.31 95 ARG A O 1
ATOM 780 N N . GLN A 1 96 ? 8.589 11.391 -11.527 1.00 90.19 96 GLN A N 1
ATOM 781 C CA . GLN A 1 96 ? 9.529 10.322 -11.814 1.00 90.19 96 GLN A CA 1
ATOM 782 C C . GLN A 1 96 ? 10.958 10.843 -11.660 1.00 90.19 96 GLN A C 1
ATOM 784 O O . GLN A 1 96 ? 11.259 11.954 -12.084 1.00 90.19 96 GLN A O 1
ATOM 789 N N . GLU A 1 97 ? 11.821 10.019 -11.084 1.00 91.25 97 GLU A N 1
ATOM 790 C CA . GLU A 1 97 ? 13.238 10.285 -10.876 1.00 91.25 97 GLU A CA 1
ATOM 791 C C . GLU A 1 97 ? 14.075 9.140 -11.449 1.00 91.25 97 GLU A C 1
ATOM 793 O O . GLU A 1 97 ? 13.603 8.010 -11.602 1.00 91.25 97 GLU A O 1
ATOM 798 N N . THR A 1 98 ? 15.338 9.428 -11.753 1.00 86.94 98 THR A N 1
ATOM 799 C CA . THR A 1 98 ? 16.295 8.415 -12.224 1.00 86.94 98 THR A CA 1
ATOM 800 C C . THR A 1 98 ? 17.326 8.019 -11.173 1.00 86.94 98 THR A C 1
ATOM 802 O O . THR A 1 98 ? 18.100 7.096 -11.398 1.00 86.94 98 THR A O 1
ATOM 805 N N . ASN A 1 99 ? 17.395 8.748 -10.056 1.00 88.06 99 ASN A N 1
ATOM 806 C CA . ASN A 1 99 ? 18.406 8.567 -9.018 1.00 88.06 99 ASN A CA 1
ATOM 807 C C . ASN A 1 99 ? 17.796 8.809 -7.625 1.00 88.06 99 ASN A C 1
ATOM 809 O O . ASN A 1 99 ? 17.077 9.789 -7.400 1.00 88.06 99 ASN A O 1
ATOM 813 N N . PHE A 1 100 ? 18.119 7.934 -6.670 1.00 89.44 100 PHE A N 1
ATOM 814 C CA . PHE A 1 100 ? 17.613 7.994 -5.296 1.00 89.44 100 PHE A CA 1
ATOM 815 C C . PHE A 1 100 ? 18.008 9.260 -4.524 1.00 89.44 100 PHE A C 1
ATOM 817 O O . PHE A 1 100 ? 17.273 9.677 -3.624 1.00 89.44 100 PHE A O 1
ATOM 824 N N . GLY A 1 101 ? 19.113 9.911 -4.899 1.00 86.88 101 GLY A N 1
ATOM 825 C CA . GLY A 1 101 ? 19.564 11.179 -4.326 1.00 86.88 101 GLY A CA 1
ATOM 826 C C . GLY A 1 101 ? 18.558 12.323 -4.491 1.00 86.88 101 GLY A C 1
ATOM 827 O O . GLY A 1 101 ? 18.493 13.193 -3.621 1.00 86.88 101 GLY A O 1
ATOM 828 N N . PHE A 1 102 ? 17.737 12.285 -5.549 1.00 85.94 102 PHE A N 1
ATOM 829 C CA . PHE A 1 102 ? 16.652 13.244 -5.799 1.00 85.94 102 PHE A CA 1
ATOM 830 C C . PHE A 1 102 ? 15.274 12.707 -5.398 1.00 85.94 102 PHE A C 1
ATOM 832 O O . PHE A 1 102 ? 14.375 13.486 -5.074 1.00 85.94 102 PHE A O 1
ATOM 839 N N . ALA A 1 103 ? 15.108 11.381 -5.361 1.00 87.19 103 ALA A N 1
ATOM 840 C CA . ALA A 1 103 ? 13.834 10.782 -4.990 1.00 87.19 103 ALA A CA 1
ATOM 841 C C . ALA A 1 103 ? 13.472 11.016 -3.519 1.00 87.19 103 ALA A C 1
ATOM 843 O O . ALA A 1 103 ? 12.339 11.410 -3.246 1.00 87.19 103 ALA A O 1
ATOM 844 N N . LYS A 1 104 ? 14.435 10.790 -2.604 1.00 84.31 104 LYS A N 1
ATOM 845 C CA . LYS A 1 104 ? 14.345 10.992 -1.139 1.00 84.31 104 LYS A CA 1
ATOM 846 C C . LYS A 1 104 ? 12.913 10.929 -0.586 1.00 84.31 104 LYS A C 1
ATOM 848 O O . LYS A 1 104 ? 12.372 11.930 -0.122 1.00 84.31 104 LYS A O 1
ATOM 853 N N . ILE A 1 105 ? 12.312 9.739 -0.627 1.00 91.19 105 ILE A N 1
ATOM 854 C CA . ILE A 1 105 ? 10.969 9.524 -0.068 1.00 91.19 105 ILE A CA 1
ATOM 855 C C . ILE A 1 105 ? 10.962 9.554 1.462 1.00 91.19 105 ILE A C 1
ATOM 857 O O . ILE A 1 105 ? 9.934 9.867 2.056 1.00 91.19 105 ILE A O 1
ATOM 861 N N . THR A 1 106 ? 12.096 9.226 2.093 1.00 93.81 106 THR A N 1
ATOM 862 C CA . THR A 1 106 ? 12.255 9.270 3.544 1.00 93.81 106 THR A CA 1
ATOM 863 C C . THR A 1 106 ? 13.724 9.356 3.981 1.00 93.81 106 THR A C 1
ATOM 865 O O . THR A 1 106 ? 14.628 9.340 3.137 1.00 93.81 106 THR A O 1
ATOM 868 N N . SER A 1 107 ? 13.979 9.472 5.289 1.00 93.56 107 SER A N 1
ATOM 869 C CA . SER A 1 107 ? 15.337 9.539 5.848 1.00 93.56 107 SER A CA 1
ATOM 870 C C . SER A 1 107 ? 16.091 8.201 5.695 1.00 93.56 107 SER A C 1
ATOM 872 O O . SER A 1 107 ? 15.485 7.146 5.874 1.00 93.56 107 SER A O 1
ATOM 874 N N . PRO A 1 108 ? 17.417 8.188 5.441 1.00 92.38 108 PRO A N 1
ATOM 875 C CA . PRO A 1 108 ? 18.188 6.948 5.233 1.00 92.38 108 PRO A CA 1
ATOM 876 C C . PRO A 1 108 ? 18.056 5.905 6.356 1.00 92.38 108 PRO A C 1
ATOM 878 O O . PRO A 1 108 ? 17.972 4.705 6.089 1.00 92.38 108 PRO A O 1
ATOM 881 N N . SER A 1 109 ? 17.984 6.362 7.609 1.00 93.31 109 SER A N 1
ATOM 882 C CA . SER A 1 109 ? 17.885 5.501 8.794 1.00 93.31 109 SER A CA 1
ATOM 883 C C . SER A 1 109 ? 16.478 4.956 9.061 1.00 93.31 109 SER A C 1
ATOM 885 O O . SER A 1 109 ? 16.311 4.109 9.935 1.00 93.31 109 SER A O 1
ATOM 887 N N . GLU A 1 110 ? 15.455 5.427 8.348 1.00 94.19 110 GLU A N 1
ATOM 888 C CA . GLU A 1 110 ? 14.083 4.987 8.586 1.00 94.19 110 GLU A CA 1
ATOM 889 C C . GLU A 1 110 ? 13.803 3.606 8.003 1.00 94.19 110 GLU A C 1
ATOM 891 O O . GLU A 1 110 ? 14.379 3.189 6.996 1.00 94.19 110 GLU A O 1
ATOM 896 N N . MET A 1 111 ? 12.879 2.887 8.641 1.00 94.94 111 MET A N 1
ATOM 897 C CA . MET A 1 111 ? 12.438 1.589 8.151 1.00 94.94 111 MET A CA 1
ATOM 898 C C . MET A 1 111 ? 11.454 1.733 6.995 1.00 94.94 111 MET A C 1
ATOM 900 O O . MET A 1 111 ? 10.495 2.503 7.057 1.00 94.94 111 MET A O 1
ATOM 904 N N . VAL A 1 112 ? 11.656 0.906 5.975 1.00 95.75 112 VAL A N 1
ATOM 905 C CA . VAL A 1 112 ? 10.783 0.793 4.811 1.00 95.75 112 VAL A CA 1
ATOM 906 C C . VAL A 1 112 ? 10.256 -0.628 4.656 1.00 95.75 112 VAL A C 1
ATOM 908 O O . VAL A 1 112 ? 10.960 -1.619 4.917 1.00 95.75 112 VAL A O 1
ATOM 911 N N . LEU A 1 113 ? 9.002 -0.707 4.219 1.00 94.50 113 LEU A N 1
ATOM 912 C CA . LEU A 1 113 ? 8.398 -1.898 3.648 1.00 94.50 113 LEU A CA 1
ATOM 913 C C . LEU A 1 113 ? 8.832 -1.979 2.184 1.00 94.50 113 LEU A C 1
ATOM 915 O O . LEU A 1 113 ? 8.493 -1.103 1.393 1.00 94.50 113 LEU A O 1
ATOM 919 N N . HIS A 1 114 ? 9.569 -3.033 1.844 1.00 95.38 114 HIS A N 1
ATOM 920 C CA . HIS A 1 114 ? 9.935 -3.355 0.471 1.00 95.38 114 HIS A CA 1
ATOM 921 C C . HIS A 1 114 ? 9.158 -4.608 0.049 1.00 95.38 114 HIS A C 1
ATOM 923 O O . HIS A 1 114 ? 9.316 -5.655 0.675 1.00 95.38 114 HIS A O 1
ATOM 929 N N . SER A 1 115 ? 8.331 -4.484 -0.989 1.00 94.62 115 SER A N 1
ATOM 930 C CA . SER A 1 115 ? 7.682 -5.606 -1.675 1.00 94.62 115 SER A CA 1
ATOM 931 C C . SER A 1 115 ? 8.234 -5.733 -3.091 1.00 94.62 115 SER A C 1
ATOM 933 O O . SER A 1 115 ? 8.166 -4.771 -3.851 1.00 94.62 115 SER A O 1
ATOM 935 N N . LYS A 1 116 ? 8.762 -6.907 -3.434 1.00 94.75 116 LYS A N 1
ATOM 936 C CA . LYS A 1 116 ? 9.312 -7.208 -4.756 1.00 94.75 116 LYS A CA 1
ATOM 937 C C . LYS A 1 116 ? 8.334 -8.076 -5.542 1.00 94.75 116 LYS A C 1
ATOM 939 O O . LYS A 1 116 ? 7.928 -9.131 -5.057 1.00 94.75 116 LYS A O 1
ATOM 944 N N . PHE A 1 117 ? 7.979 -7.641 -6.743 1.00 94.50 117 PHE A N 1
ATOM 945 C CA . PHE A 1 117 ? 7.086 -8.336 -7.662 1.00 94.50 117 PHE A CA 1
ATOM 946 C C . PHE A 1 117 ? 7.866 -8.755 -8.904 1.00 94.50 117 PHE A C 1
ATOM 948 O O . PHE A 1 117 ? 8.317 -7.907 -9.668 1.00 94.50 117 PHE A O 1
ATOM 955 N N . THR A 1 118 ? 7.998 -10.057 -9.133 1.00 92.88 118 THR A N 1
ATOM 956 C CA . THR A 1 118 ? 8.540 -10.570 -10.395 1.00 92.88 118 THR A CA 1
ATOM 957 C C . THR A 1 118 ? 7.386 -10.783 -11.363 1.00 92.88 118 THR A C 1
ATOM 959 O O . THR A 1 118 ? 6.482 -11.576 -11.099 1.00 92.88 118 THR A O 1
ATOM 962 N N . ILE A 1 119 ? 7.405 -10.056 -12.474 1.00 89.31 119 ILE A N 1
ATOM 963 C CA . ILE A 1 119 ? 6.430 -10.171 -13.555 1.00 89.31 119 ILE A CA 1
ATOM 964 C C . ILE A 1 119 ? 7.080 -10.822 -14.769 1.00 89.31 119 ILE A C 1
ATOM 966 O O . ILE A 1 119 ? 8.262 -10.625 -15.035 1.00 89.31 119 ILE A O 1
ATOM 970 N N . GLU A 1 120 ? 6.307 -11.589 -15.528 1.00 86.75 120 GLU A N 1
ATOM 971 C CA . GLU A 1 120 ? 6.783 -12.225 -16.752 1.00 86.75 120 GLU A CA 1
ATOM 972 C C . GLU A 1 120 ? 6.022 -11.668 -17.954 1.00 86.75 120 GLU A C 1
ATOM 974 O O . GLU A 1 120 ? 4.793 -11.708 -18.001 1.00 86.75 120 GLU A O 1
ATOM 979 N N . ILE A 1 121 ? 6.755 -11.137 -18.935 1.00 83.19 121 ILE A N 1
ATOM 980 C CA . ILE A 1 121 ? 6.187 -10.610 -20.178 1.00 83.19 121 ILE A CA 1
ATOM 981 C C . ILE A 1 121 ? 6.873 -11.320 -21.344 1.00 83.19 121 ILE A C 1
ATOM 983 O O . ILE A 1 121 ? 8.090 -11.234 -21.499 1.00 83.19 121 ILE A O 1
ATOM 987 N N . ASN A 1 1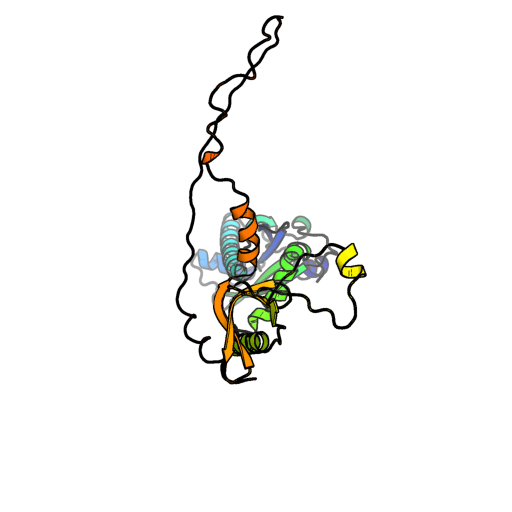22 ? 6.099 -12.023 -22.176 1.00 79.94 122 ASN A N 1
ATOM 988 C CA . ASN A 1 122 ? 6.596 -12.758 -23.348 1.00 79.94 122 ASN A CA 1
ATOM 989 C C . ASN A 1 122 ? 7.765 -13.719 -23.036 1.00 79.94 122 ASN A C 1
ATOM 991 O O . ASN A 1 122 ? 8.733 -13.794 -23.795 1.00 79.94 122 ASN A O 1
ATOM 995 N N . GLY A 1 123 ? 7.699 -14.447 -21.914 1.00 80.12 123 GLY A N 1
ATOM 996 C CA . GLY A 1 123 ? 8.737 -15.411 -21.532 1.00 80.12 123 GLY A CA 1
ATOM 997 C C . GLY A 1 123 ? 9.962 -14.797 -20.850 1.00 80.12 123 GLY A C 1
ATOM 998 O O . GLY A 1 123 ? 10.974 -15.477 -20.679 1.00 80.12 123 GLY A O 1
ATOM 999 N N . ARG A 1 124 ? 9.924 -13.499 -20.517 1.00 81.00 124 ARG A N 1
ATOM 1000 C CA . ARG A 1 124 ? 11.017 -12.802 -19.833 1.00 81.00 124 ARG A CA 1
ATOM 1001 C C . ARG A 1 124 ? 10.583 -12.312 -18.460 1.00 81.00 124 ARG A C 1
ATOM 1003 O O . ARG A 1 124 ? 9.649 -11.509 -18.395 1.00 81.00 124 ARG A O 1
ATOM 1010 N N . PRO A 1 125 ? 11.269 -12.742 -17.390 1.00 86.00 125 PRO A N 1
ATOM 1011 C CA . PRO A 1 125 ? 11.037 -12.199 -16.069 1.00 86.00 125 PRO A CA 1
ATOM 1012 C C . PRO A 1 125 ? 11.618 -10.787 -15.978 1.00 86.00 125 PRO A C 1
ATOM 1014 O O . PRO A 1 125 ? 12.654 -10.478 -16.573 1.00 86.00 125 PRO A O 1
ATOM 1017 N N . GLY A 1 126 ? 10.962 -9.946 -15.199 1.00 87.62 126 GLY A N 1
ATOM 1018 C CA . GLY A 1 126 ? 11.453 -8.641 -14.814 1.00 87.62 126 GLY A CA 1
ATOM 1019 C C . GLY A 1 126 ? 10.850 -8.232 -13.481 1.00 87.62 126 GLY A C 1
ATOM 1020 O O . GLY A 1 126 ? 9.748 -8.649 -13.127 1.00 87.62 126 GLY A O 1
ATOM 1021 N N . ASP A 1 127 ? 11.602 -7.445 -12.728 1.00 92.12 127 ASP A N 1
ATOM 1022 C CA . ASP A 1 127 ? 11.240 -7.099 -11.363 1.00 92.12 127 ASP A CA 1
ATOM 1023 C C . ASP A 1 127 ? 10.637 -5.694 -11.282 1.00 92.12 127 ASP A C 1
ATOM 1025 O O . ASP A 1 127 ? 11.009 -4.763 -12.005 1.00 92.12 127 ASP A O 1
ATOM 1029 N N . VAL A 1 128 ? 9.664 -5.561 -10.392 1.00 94.69 128 VAL A N 1
ATOM 1030 C CA . VAL A 1 128 ? 9.040 -4.305 -10.003 1.00 94.69 128 VAL A CA 1
ATOM 1031 C C . VAL A 1 128 ? 9.037 -4.256 -8.485 1.00 94.69 128 VAL A C 1
ATOM 1033 O O . VAL A 1 128 ? 8.499 -5.143 -7.826 1.00 94.69 128 VAL A O 1
ATOM 1036 N N . ASP A 1 129 ? 9.607 -3.205 -7.919 1.00 95.50 129 ASP A N 1
ATOM 1037 C CA . ASP A 1 129 ? 9.805 -3.075 -6.484 1.00 95.50 129 ASP A CA 1
ATOM 1038 C C . ASP A 1 129 ? 8.972 -1.912 -5.942 1.00 95.50 129 ASP A C 1
ATOM 1040 O O . ASP A 1 129 ? 9.025 -0.783 -6.429 1.00 95.50 129 ASP A O 1
ATOM 1044 N N . LEU A 1 130 ? 8.195 -2.179 -4.899 1.00 95.25 130 LEU A N 1
ATOM 1045 C CA . LEU A 1 130 ? 7.435 -1.186 -4.152 1.00 95.25 130 LEU A CA 1
ATOM 1046 C C . LEU A 1 130 ? 8.137 -0.894 -2.833 1.00 95.25 130 LEU A C 1
ATOM 1048 O O . LEU A 1 130 ? 8.397 -1.802 -2.040 1.00 95.25 130 LEU A O 1
ATOM 1052 N N . CYS A 1 131 ? 8.362 0.386 -2.560 1.00 95.62 131 CYS A N 1
ATOM 1053 C CA . CYS A 1 131 ? 8.908 0.865 -1.303 1.00 95.62 131 CYS A CA 1
ATOM 1054 C C . CYS A 1 131 ? 7.982 1.891 -0.655 1.00 95.62 131 CYS A C 1
ATOM 1056 O O . CYS A 1 131 ? 7.679 2.936 -1.236 1.00 95.62 131 CYS A O 1
ATOM 1058 N N . ILE A 1 132 ? 7.542 1.590 0.566 1.00 95.50 132 ILE A N 1
ATOM 1059 C CA . ILE A 1 132 ? 6.702 2.469 1.381 1.00 95.50 132 ILE A CA 1
ATOM 1060 C C . ILE A 1 132 ? 7.381 2.649 2.746 1.00 95.50 132 ILE A C 1
ATOM 1062 O O . ILE A 1 132 ? 7.688 1.649 3.404 1.00 95.50 132 ILE A O 1
ATOM 1066 N N . PRO A 1 133 ? 7.619 3.887 3.214 1.00 95.81 133 PRO A N 1
ATOM 1067 C CA . PRO A 1 133 ? 8.109 4.120 4.566 1.00 95.81 133 PRO A CA 1
ATOM 1068 C C . PRO A 1 133 ? 7.133 3.574 5.608 1.00 95.81 133 PRO A C 1
ATOM 1070 O O . PRO A 1 133 ? 5.922 3.759 5.502 1.00 95.81 133 PRO A O 1
ATOM 1073 N N . PHE A 1 134 ? 7.654 2.901 6.634 1.00 92.94 134 PHE A N 1
ATOM 1074 C CA . PHE A 1 134 ? 6.817 2.167 7.585 1.00 92.94 134 PHE A CA 1
ATOM 1075 C C . PHE A 1 134 ? 5.838 3.076 8.346 1.00 92.94 134 PHE A C 1
ATOM 1077 O O . PHE A 1 134 ? 4.707 2.673 8.609 1.00 92.94 134 PHE A O 1
ATOM 1084 N N . TRP A 1 135 ? 6.235 4.319 8.636 1.00 92.56 135 TRP A N 1
ATOM 1085 C CA . TRP A 1 135 ? 5.396 5.311 9.317 1.00 92.56 135 TRP A CA 1
ATOM 1086 C C . TRP A 1 135 ? 4.126 5.677 8.531 1.00 92.56 135 TRP A C 1
ATOM 1088 O O . TRP A 1 135 ? 3.108 6.009 9.130 1.00 92.56 135 TRP A O 1
ATOM 1098 N N . VAL A 1 136 ? 4.128 5.543 7.198 1.00 93.81 136 VAL A N 1
ATOM 1099 C CA . VAL A 1 136 ? 2.934 5.792 6.368 1.00 93.81 136 VAL A CA 1
ATOM 1100 C C . VAL A 1 136 ? 1.839 4.759 6.651 1.00 93.81 136 VAL A C 1
ATOM 1102 O O . VAL A 1 136 ? 0.653 5.072 6.569 1.00 93.81 136 VAL A O 1
ATOM 1105 N N . LEU A 1 137 ? 2.228 3.534 7.018 1.00 91.31 137 LEU A N 1
ATOM 1106 C CA . LEU A 1 137 ? 1.317 2.425 7.317 1.00 91.31 137 LEU A CA 1
ATOM 1107 C C . LEU A 1 137 ? 0.919 2.355 8.798 1.00 91.31 137 LEU A C 1
ATOM 1109 O O . LEU A 1 137 ? 0.064 1.550 9.166 1.00 91.31 137 LEU A O 1
ATOM 1113 N N . GLU A 1 138 ? 1.504 3.191 9.657 1.00 89.62 138 GLU A N 1
ATOM 1114 C CA . GLU A 1 138 ? 1.218 3.199 11.093 1.00 89.62 138 GLU A CA 1
ATOM 1115 C C . GLU A 1 138 ? -0.279 3.378 11.423 1.00 89.62 138 GLU A C 1
ATOM 1117 O O . GLU A 1 138 ? -0.782 2.605 12.244 1.00 89.62 138 GLU A O 1
ATOM 1122 N N . PRO A 1 139 ? -1.045 4.268 10.750 1.00 88.69 139 PRO A N 1
ATOM 1123 C CA . PRO A 1 139 ? -2.474 4.442 11.031 1.00 88.69 139 PRO A CA 1
ATOM 1124 C C . PRO A 1 139 ? -3.333 3.204 10.743 1.00 88.69 139 PRO A C 1
ATOM 1126 O O . PRO A 1 139 ? -4.380 3.025 11.357 1.00 88.69 139 PRO A O 1
ATOM 1129 N N . VAL A 1 140 ? -2.903 2.342 9.816 1.00 88.38 140 VAL A N 1
ATOM 1130 C CA . VAL A 1 140 ? -3.642 1.136 9.390 1.00 88.38 140 VAL A CA 1
ATOM 1131 C C . VAL A 1 140 ? -3.087 -0.143 10.011 1.00 88.38 140 VAL A C 1
ATOM 1133 O O . VAL A 1 140 ? -3.562 -1.242 9.728 1.00 88.38 140 VAL A O 1
ATOM 1136 N N . LYS A 1 141 ? -2.100 -0.015 10.902 1.00 85.88 141 LYS A N 1
ATOM 1137 C CA . LYS A 1 141 ? -1.406 -1.135 11.536 1.00 85.88 141 LYS A CA 1
ATOM 1138 C C . LYS A 1 141 ? -2.369 -2.083 12.258 1.00 85.88 141 LYS A C 1
ATOM 1140 O O . LYS A 1 141 ? -2.276 -3.290 12.065 1.00 85.88 141 LYS A O 1
ATOM 1145 N N . SER A 1 142 ? -3.306 -1.564 13.054 1.00 81.94 142 SER A N 1
ATOM 1146 C CA . SER A 1 142 ? -4.284 -2.385 13.794 1.00 81.94 142 SER A CA 1
ATOM 1147 C C . SER A 1 142 ? -5.195 -3.195 12.866 1.00 81.94 142 SER A C 1
ATOM 1149 O O . SER A 1 142 ? -5.433 -4.374 13.111 1.00 81.94 142 SER A O 1
ATOM 1151 N N . ILE A 1 143 ? -5.643 -2.591 11.763 1.00 83.56 143 ILE A N 1
ATOM 1152 C CA . ILE A 1 143 ? -6.488 -3.232 10.747 1.00 83.56 143 ILE A CA 1
ATOM 1153 C C . ILE A 1 143 ? -5.725 -4.370 10.057 1.00 83.56 143 ILE A C 1
ATOM 1155 O O . ILE A 1 143 ? -6.283 -5.441 9.830 1.00 83.56 143 ILE A O 1
ATOM 1159 N N . LEU A 1 144 ? -4.438 -4.167 9.766 1.00 79.00 144 LEU A N 1
ATOM 1160 C CA . LEU A 1 144 ? -3.578 -5.188 9.164 1.00 79.00 144 LEU A CA 1
ATOM 1161 C C . LEU A 1 144 ? -3.382 -6.399 10.092 1.00 79.00 144 LEU A C 1
ATOM 1163 O O . LEU A 1 144 ? -3.499 -7.535 9.637 1.00 79.00 144 LEU A O 1
ATOM 1167 N N . TYR A 1 145 ? -3.157 -6.177 11.394 1.00 74.62 145 TYR A N 1
ATOM 1168 C CA . TYR A 1 145 ? -3.032 -7.271 12.371 1.00 74.62 145 TYR A CA 1
ATOM 1169 C C . TYR A 1 145 ? -4.338 -8.043 12.583 1.00 74.62 145 TYR A C 1
ATOM 1171 O O . TYR A 1 145 ? -4.308 -9.262 12.752 1.00 74.62 145 TYR A O 1
ATOM 1179 N N . ASN A 1 146 ? -5.480 -7.355 12.550 1.00 64.75 146 ASN A N 1
ATOM 1180 C CA . ASN A 1 146 ? -6.785 -7.993 12.711 1.00 64.75 146 ASN A CA 1
ATOM 1181 C C . ASN A 1 146 ? -7.170 -8.810 11.468 1.00 64.75 146 ASN A C 1
ATOM 1183 O O . ASN A 1 146 ? -7.650 -9.933 11.596 1.00 64.75 146 ASN A O 1
ATOM 1187 N N . ASN A 1 147 ? -6.884 -8.305 10.263 1.00 57.31 147 ASN A N 1
ATOM 1188 C CA . ASN A 1 147 ? -7.146 -9.038 9.021 1.00 57.31 147 ASN A CA 1
ATOM 1189 C C . ASN A 1 147 ? -6.248 -10.273 8.845 1.00 57.31 147 ASN A C 1
ATOM 1191 O O . ASN A 1 147 ? -6.674 -11.237 8.217 1.00 57.31 147 ASN A O 1
ATOM 1195 N N . MET A 1 148 ? -5.051 -10.312 9.444 1.00 53.66 148 MET A N 1
ATOM 1196 C CA . MET A 1 148 ? -4.225 -11.531 9.459 1.00 53.66 148 MET A CA 1
ATOM 1197 C C . MET A 1 148 ? -4.871 -12.702 10.220 1.00 53.66 148 MET A C 1
ATOM 1199 O O . MET A 1 148 ? -4.557 -13.848 9.915 1.00 53.66 148 MET A O 1
ATOM 1203 N N . GLN A 1 149 ? -5.785 -12.443 11.163 1.00 51.09 149 GLN A N 1
ATOM 1204 C CA . GLN A 1 149 ? -6.602 -13.495 11.788 1.00 51.09 149 GLN A CA 1
ATOM 1205 C C . GLN A 1 149 ? -7.802 -13.889 10.904 1.00 51.09 149 GLN A C 1
ATOM 1207 O O . GLN A 1 149 ? -8.249 -15.030 10.953 1.00 51.09 149 GLN A O 1
ATOM 1212 N N . GLY A 1 150 ? -8.279 -12.975 10.050 1.00 48.94 150 GLY A N 1
ATOM 1213 C CA . GLY A 1 150 ? -9.415 -13.182 9.144 1.00 48.94 150 GLY A CA 1
ATOM 1214 C C . GLY A 1 150 ? -9.111 -13.987 7.873 1.00 48.94 150 GLY A C 1
ATOM 1215 O O . GLY A 1 150 ? -10.018 -14.597 7.321 1.00 48.94 150 GLY A O 1
ATOM 1216 N N . PHE A 1 151 ? -7.853 -14.075 7.423 1.00 46.28 151 PHE A N 1
ATOM 1217 C CA . PHE A 1 151 ? -7.488 -14.955 6.293 1.00 46.28 151 PHE A CA 1
ATOM 1218 C C . PHE A 1 151 ? -7.500 -16.457 6.647 1.00 46.28 151 PHE A C 1
ATOM 1220 O O . PHE A 1 151 ? -7.335 -17.287 5.756 1.00 46.28 151 PHE A O 1
ATOM 1227 N N . ALA A 1 152 ? -7.696 -16.813 7.923 1.00 45.41 152 ALA A N 1
ATOM 1228 C CA . ALA A 1 152 ? -7.775 -18.196 8.401 1.00 45.41 152 ALA A CA 1
ATOM 1229 C C . ALA A 1 152 ? -9.207 -18.682 8.694 1.00 45.41 152 ALA A C 1
ATOM 1231 O O . ALA A 1 152 ? -9.378 -19.790 9.198 1.00 45.41 152 ALA A O 1
ATOM 1232 N N . SER A 1 153 ? -10.247 -17.902 8.401 1.00 44.47 153 SER A N 1
ATOM 1233 C CA . SER A 1 153 ? -11.618 -18.368 8.603 1.00 44.47 153 SER A CA 1
ATOM 1234 C C . SER A 1 153 ? -12.583 -17.620 7.696 1.00 44.47 153 SER A C 1
ATOM 1236 O O . SER A 1 153 ? -12.894 -16.453 7.923 1.00 44.47 153 SER A O 1
ATOM 1238 N N . GLU A 1 154 ? -13.150 -18.344 6.727 1.00 55.94 154 GLU A N 1
ATOM 1239 C CA . GLU A 1 154 ? -14.602 -18.244 6.543 1.00 55.94 154 GLU A CA 1
ATOM 1240 C C . GLU A 1 154 ? -15.238 -18.243 7.942 1.00 55.94 154 GLU A C 1
ATOM 1242 O O . GLU A 1 154 ? -14.759 -19.014 8.775 1.00 55.94 154 GLU A O 1
ATOM 1247 N N . PRO A 1 155 ? -16.219 -17.376 8.256 1.00 51.25 155 PRO A N 1
ATOM 1248 C CA . PRO A 1 155 ? -16.796 -17.338 9.592 1.00 51.25 155 PRO A CA 1
ATOM 1249 C C . PRO A 1 155 ? -17.232 -18.753 9.955 1.00 51.25 155 PRO A C 1
ATOM 1251 O O . PRO A 1 155 ? -18.158 -19.282 9.347 1.00 51.25 155 PRO A O 1
ATOM 1254 N N . ASP A 1 156 ? -16.493 -19.381 10.871 1.00 58.41 156 ASP A N 1
ATOM 1255 C CA . ASP A 1 156 ? -16.693 -20.777 11.213 1.00 58.41 156 ASP A CA 1
ATOM 1256 C C . ASP A 1 156 ? -18.080 -20.852 11.846 1.00 58.41 156 ASP A C 1
ATOM 1258 O O . ASP A 1 156 ? -18.283 -20.386 12.972 1.00 58.41 156 ASP A O 1
ATOM 1262 N N . GLU A 1 157 ? -19.068 -21.357 11.098 1.00 63.03 157 GLU A N 1
ATOM 1263 C CA . GLU A 1 157 ? -20.431 -21.549 11.599 1.00 63.03 157 GLU A CA 1
ATOM 1264 C C . GLU A 1 157 ? -20.387 -22.332 12.917 1.00 63.03 157 GLU A C 1
ATOM 1266 O O . GLU A 1 157 ? -21.211 -22.109 13.801 1.00 63.03 157 GLU A O 1
ATOM 1271 N N . HIS A 1 158 ? -19.369 -23.180 13.109 1.00 59.38 158 HIS A N 1
ATOM 1272 C CA . HIS A 1 158 ? -19.119 -23.867 14.364 1.00 59.38 158 HIS A CA 1
ATOM 1273 C C . HIS A 1 158 ? -18.755 -22.920 15.515 1.00 59.38 158 HIS A C 1
ATOM 1275 O O . HIS A 1 158 ? -19.303 -23.073 16.602 1.00 59.38 158 HIS A O 1
ATOM 1281 N N . TRP A 1 159 ? -17.896 -21.915 15.308 1.00 61.09 159 TRP A N 1
ATOM 1282 C CA . TRP A 1 159 ? -17.566 -20.927 16.344 1.00 61.09 159 TRP A CA 1
ATOM 1283 C C . TRP A 1 159 ? -18.747 -20.006 16.654 1.00 61.09 159 TRP A C 1
ATOM 1285 O O . TRP A 1 159 ? -18.990 -19.701 17.819 1.00 61.09 159 TRP A O 1
ATOM 1295 N N . ALA A 1 160 ? -19.519 -19.605 15.640 1.00 66.19 160 ALA A N 1
ATOM 1296 C CA . ALA A 1 160 ? -20.740 -18.825 15.845 1.00 66.19 160 ALA A CA 1
ATOM 1297 C C . ALA A 1 160 ? -21.790 -19.616 16.645 1.00 66.19 160 ALA A C 1
ATOM 1299 O O . ALA A 1 160 ? -22.397 -19.069 17.567 1.00 66.19 160 ALA A O 1
ATOM 1300 N N . ASN A 1 161 ? -21.947 -20.911 16.351 1.00 70.75 161 ASN A N 1
ATOM 1301 C CA . ASN A 1 161 ? -22.823 -21.808 17.102 1.00 70.75 161 ASN A CA 1
ATOM 1302 C C . ASN A 1 161 ? -22.304 -22.045 18.526 1.00 70.75 161 ASN A C 1
ATOM 1304 O O . ASN A 1 161 ? -23.065 -21.882 19.469 1.00 70.75 161 ASN A O 1
ATOM 1308 N N . LEU A 1 162 ? -21.006 -22.304 18.715 1.00 69.88 162 LEU A N 1
ATOM 1309 C CA . LEU A 1 162 ? -20.411 -22.459 20.048 1.00 69.88 162 LEU A CA 1
ATOM 1310 C C . LEU A 1 162 ? -20.520 -21.181 20.885 1.00 69.88 162 LEU A C 1
ATOM 1312 O O . LEU A 1 162 ? -20.801 -21.256 22.077 1.00 69.88 162 LEU A O 1
ATOM 1316 N N . LEU A 1 163 ? -20.316 -20.004 20.289 1.00 68.12 163 LEU A N 1
ATOM 1317 C CA . LEU A 1 163 ? -20.494 -18.730 20.982 1.00 68.12 163 LEU A CA 1
ATOM 1318 C C . LEU A 1 163 ? -21.969 -18.505 21.332 1.00 68.12 163 LEU A C 1
ATOM 1320 O O . LEU A 1 163 ? -22.269 -18.080 22.443 1.00 68.12 163 LEU A O 1
ATOM 1324 N N . SER A 1 164 ? -22.886 -18.811 20.411 1.00 68.88 164 SER A N 1
ATOM 1325 C CA . SER A 1 164 ? -24.328 -18.754 20.664 1.00 68.88 164 SER A CA 1
ATOM 1326 C C . SER A 1 164 ? -24.740 -19.687 21.807 1.00 68.88 164 SER A C 1
ATOM 1328 O O . SER A 1 164 ? -25.506 -19.274 22.682 1.00 68.88 164 SER A O 1
ATOM 1330 N N . ASP A 1 165 ? -24.190 -20.901 21.840 1.00 69.88 165 ASP A N 1
ATOM 1331 C CA . ASP A 1 165 ? -24.431 -21.897 22.884 1.00 69.88 165 ASP A CA 1
ATOM 1332 C C . ASP A 1 165 ? -23.865 -21.429 24.232 1.00 69.88 165 ASP A C 1
ATOM 1334 O O . ASP A 1 165 ? -24.564 -21.455 25.243 1.00 69.88 165 ASP A O 1
ATOM 1338 N N . GLN A 1 166 ? -22.637 -20.900 24.253 1.00 62.16 166 GLN A N 1
ATOM 1339 C CA . GLN A 1 166 ? -22.013 -20.381 25.475 1.00 62.16 166 GLN A CA 1
ATOM 1340 C C . GLN A 1 166 ? -22.705 -19.118 26.013 1.00 62.16 166 GLN A C 1
ATOM 1342 O O . GLN A 1 166 ? -22.805 -18.939 27.226 1.00 62.16 166 GLN A O 1
ATOM 1347 N N . VAL A 1 167 ? -23.229 -18.249 25.142 1.00 68.50 167 VAL A N 1
ATOM 1348 C CA . VAL A 1 167 ? -24.044 -17.092 25.555 1.00 68.50 167 VAL A CA 1
ATOM 1349 C C . VAL A 1 167 ? -25.398 -17.541 26.118 1.00 68.50 167 VAL A C 1
ATOM 1351 O O . VAL A 1 167 ? -25.882 -16.929 27.068 1.00 68.50 167 VAL A O 1
ATOM 1354 N N . HIS A 1 168 ? -25.993 -18.619 25.594 1.00 62.88 168 HIS A N 1
ATOM 1355 C CA . HIS A 1 168 ? -27.215 -19.210 26.157 1.00 62.88 168 HIS A CA 1
ATOM 1356 C C . HIS A 1 168 ? -26.987 -19.918 27.502 1.00 62.88 168 HIS A C 1
ATOM 1358 O O . HIS A 1 168 ? -27.911 -19.984 28.312 1.00 62.88 168 HIS A O 1
ATOM 1364 N N . GLU A 1 169 ? -25.784 -20.437 27.760 1.00 62.78 169 GLU A N 1
ATOM 1365 C CA . GLU A 1 169 ? -25.440 -21.123 29.015 1.00 62.78 169 GLU A CA 1
ATOM 1366 C C . GLU A 1 169 ? -25.061 -20.182 30.167 1.00 62.78 169 GLU A C 1
ATOM 1368 O O . GLU A 1 169 ? -24.952 -20.637 31.309 1.00 62.78 169 GLU A O 1
ATOM 1373 N N . ALA A 1 170 ? -24.886 -18.881 29.913 1.00 72.50 170 ALA A N 1
ATOM 1374 C CA . ALA A 1 170 ? -24.537 -17.922 30.955 1.00 72.50 170 ALA A CA 1
ATOM 1375 C C . ALA A 1 170 ? -25.652 -17.843 32.024 1.00 72.50 170 ALA A C 1
ATOM 1377 O O . ALA A 1 170 ? -26.772 -17.415 31.723 1.00 72.50 170 ALA A O 1
ATOM 1378 N N . PRO A 1 171 ? -25.385 -18.237 33.287 1.00 72.81 171 PRO A N 1
ATOM 1379 C CA . PRO A 1 171 ? -26.404 -18.222 34.326 1.00 72.81 171 PRO A CA 1
ATOM 1380 C C . PRO A 1 171 ? -26.721 -16.775 34.719 1.00 72.81 171 PRO A C 1
ATOM 1382 O O . PRO A 1 171 ? -25.905 -16.099 35.342 1.00 72.81 171 PRO A O 1
ATOM 1385 N N . VAL A 1 172 ? -27.924 -16.312 34.383 1.00 80.94 172 VAL A N 1
ATOM 1386 C CA . VAL A 1 172 ? -28.444 -15.001 34.799 1.00 80.94 172 VAL A CA 1
ATOM 1387 C C . VAL A 1 172 ? -29.326 -15.129 36.035 1.00 80.94 172 VAL A C 1
ATOM 1389 O O . VAL A 1 172 ? -30.110 -16.075 36.167 1.00 80.94 172 VAL A O 1
ATOM 1392 N N . THR A 1 173 ? -29.238 -14.159 36.947 1.00 83.31 173 THR A N 1
ATOM 1393 C CA . THR A 1 173 ? -30.098 -14.149 38.135 1.00 83.31 173 THR A CA 1
ATOM 1394 C C . THR A 1 173 ? -31.370 -13.365 37.841 1.00 83.31 173 THR A C 1
ATOM 1396 O O . THR A 1 173 ? -31.335 -12.153 37.622 1.00 83.31 173 THR A O 1
ATOM 1399 N N . ALA A 1 174 ? -32.513 -14.052 37.868 1.00 85.25 174 ALA A N 1
ATOM 1400 C CA . ALA A 1 174 ? -33.824 -13.431 37.720 1.00 85.25 174 ALA A CA 1
ATOM 1401 C C . ALA A 1 174 ? -34.492 -13.219 39.089 1.00 85.25 174 ALA A C 1
ATOM 1403 O O . ALA A 1 174 ? -34.694 -14.167 39.848 1.00 85.25 174 ALA A O 1
ATOM 1404 N N . VAL A 1 175 ? -34.875 -11.977 39.396 1.00 88.19 175 VAL A N 1
ATOM 1405 C CA . VAL A 1 175 ? -35.559 -11.593 40.639 1.00 88.19 175 VAL A CA 1
ATOM 1406 C C . VAL A 1 175 ? -36.915 -10.977 40.312 1.00 88.19 175 VAL A C 1
ATOM 1408 O O . VAL A 1 175 ? -37.002 -9.916 39.694 1.00 88.19 175 VAL A O 1
ATOM 1411 N N . ALA A 1 176 ? -37.991 -11.625 40.754 1.00 86.81 176 ALA A N 1
ATOM 1412 C CA . ALA A 1 176 ? -39.348 -11.098 40.648 1.00 86.81 176 ALA A CA 1
ATOM 1413 C C . ALA A 1 176 ? -39.690 -10.266 41.891 1.00 86.81 176 ALA A C 1
ATOM 1415 O O . ALA A 1 176 ? -39.711 -10.785 43.007 1.00 86.81 176 ALA A O 1
ATOM 1416 N N . VAL A 1 177 ? -39.975 -8.975 41.708 1.00 85.62 177 VAL A N 1
ATOM 1417 C CA . VAL A 1 177 ? -40.388 -8.105 42.817 1.00 85.62 177 VAL A CA 1
ATOM 1418 C C . VAL A 1 177 ? -41.908 -8.158 42.945 1.00 85.62 177 VAL A C 1
ATOM 1420 O O . VAL A 1 177 ? -42.615 -7.612 42.103 1.00 85.62 177 VAL A O 1
ATOM 1423 N N . LEU A 1 178 ? -42.400 -8.817 43.998 1.00 84.62 178 LEU A N 1
ATOM 1424 C CA . LEU A 1 178 ? -43.838 -9.010 44.237 1.00 84.62 178 LEU A CA 1
ATOM 1425 C C . LEU A 1 178 ? -44.530 -7.752 44.773 1.00 84.62 178 LEU A C 1
ATOM 1427 O O . LEU A 1 178 ? -45.654 -7.453 44.388 1.00 84.62 178 LEU A O 1
ATOM 1431 N N . ALA A 1 179 ? -43.863 -7.015 45.660 1.00 82.31 179 ALA A N 1
ATOM 1432 C CA . ALA A 1 179 ? -44.391 -5.788 46.238 1.00 82.31 179 ALA A CA 1
ATOM 1433 C C . ALA A 1 179 ? -43.248 -4.853 46.642 1.00 82.31 179 ALA A C 1
ATOM 1435 O O . ALA A 1 179 ? -42.167 -5.295 47.038 1.00 82.31 179 ALA A O 1
ATOM 1436 N N . ARG A 1 180 ? -43.498 -3.544 46.569 1.00 80.44 180 ARG A N 1
ATOM 1437 C CA . ARG A 1 180 ? -42.647 -2.5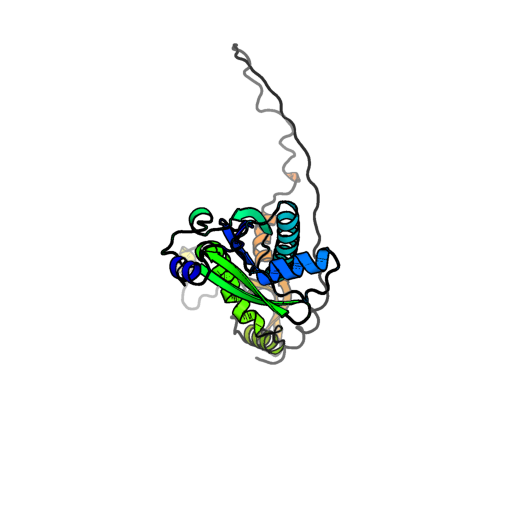09 47.165 1.00 80.44 180 ARG A CA 1
ATOM 1438 C C . ARG A 1 180 ? -43.524 -1.670 48.080 1.00 80.44 180 ARG A C 1
ATOM 1440 O O . ARG A 1 180 ? -44.531 -1.137 47.631 1.00 80.44 180 ARG A O 1
ATOM 1447 N N . LYS A 1 181 ? -43.136 -1.547 49.347 1.00 83.00 181 LYS A N 1
ATOM 1448 C CA . LYS A 1 181 ? -43.836 -0.717 50.328 1.00 83.00 181 LYS A CA 1
ATOM 1449 C C . LYS A 1 181 ? -42.930 0.431 50.749 1.00 83.00 181 LYS A C 1
ATOM 1451 O O . LYS A 1 181 ? -41.786 0.201 51.129 1.00 83.00 181 LYS A O 1
ATOM 1456 N N . GLN A 1 182 ? -43.435 1.656 50.655 1.00 81.62 182 GLN A N 1
ATOM 1457 C CA . GLN A 1 182 ? -42.775 2.826 51.227 1.00 81.62 182 GLN A CA 1
ATOM 1458 C C . GLN A 1 182 ? -43.216 2.965 52.686 1.00 81.62 182 GLN A C 1
ATOM 1460 O O . GLN A 1 182 ? -44.403 2.847 52.982 1.00 81.62 182 GLN A O 1
ATOM 1465 N N . MET A 1 183 ? -42.260 3.170 53.589 1.00 85.94 183 MET A N 1
ATOM 1466 C CA . MET A 1 183 ? -42.484 3.350 55.027 1.00 85.94 183 MET A CA 1
ATOM 1467 C C . MET A 1 183 ? -41.580 4.474 55.530 1.00 85.94 183 MET A C 1
ATOM 1469 O O . MET A 1 183 ? -40.507 4.710 54.965 1.00 85.94 183 MET A O 1
ATOM 1473 N N . LEU A 1 184 ? -42.004 5.174 56.579 1.00 90.88 184 LEU A N 1
ATOM 1474 C CA . LEU A 1 184 ? -41.186 6.202 57.212 1.00 90.88 184 LEU A CA 1
ATOM 1475 C C . LEU A 1 184 ? -40.046 5.553 58.002 1.00 90.88 184 LEU A C 1
ATOM 1477 O O . LEU A 1 184 ? -40.194 4.477 58.577 1.00 90.88 184 LEU A O 1
ATOM 1481 N N . LEU A 1 185 ? -38.903 6.238 58.092 1.00 89.38 185 LEU A N 1
ATOM 1482 C CA . LEU A 1 185 ? -37.735 5.710 58.806 1.00 89.38 185 LEU A CA 1
ATOM 1483 C C . LEU A 1 185 ? -38.038 5.396 60.282 1.00 89.38 185 LEU A C 1
ATOM 1485 O O . LEU A 1 185 ? -37.546 4.404 60.811 1.00 89.38 185 LEU A O 1
ATOM 1489 N N . GLY A 1 186 ? -38.877 6.215 60.928 1.00 88.44 186 GLY A N 1
ATOM 1490 C CA . GLY A 1 186 ? -39.321 5.982 62.304 1.00 88.44 186 GLY A CA 1
ATOM 1491 C C . GLY A 1 186 ? -40.148 4.704 62.463 1.00 88.44 186 GLY A C 1
ATOM 1492 O O . GLY A 1 186 ? -39.970 4.001 63.449 1.00 88.44 186 GLY A O 1
ATOM 1493 N N . GLU A 1 187 ? -40.977 4.365 61.470 1.00 84.75 187 GLU A N 1
ATOM 1494 C CA . GLU A 1 187 ? -41.776 3.132 61.463 1.00 84.75 187 GLU A CA 1
ATOM 1495 C C . GLU A 1 187 ? -40.884 1.902 61.288 1.00 84.75 187 GLU A C 1
ATOM 1497 O O . GLU A 1 187 ? -41.079 0.899 61.964 1.00 84.75 187 GLU A O 1
ATOM 1502 N N . ILE A 1 188 ? -39.861 2.000 60.429 1.00 86.88 188 ILE A N 1
ATOM 1503 C CA . ILE A 1 188 ? -38.865 0.937 60.232 1.00 86.88 188 ILE A CA 1
ATOM 1504 C C . ILE A 1 188 ? -38.069 0.699 61.523 1.00 86.88 188 ILE A C 1
ATOM 1506 O O . ILE A 1 188 ? -37.814 -0.447 61.885 1.00 86.88 188 ILE A O 1
ATOM 1510 N N . ALA A 1 189 ? -37.696 1.770 62.232 1.00 86.00 189 ALA A N 1
ATOM 1511 C CA . ALA A 1 189 ? -36.947 1.687 63.485 1.00 86.00 189 ALA A CA 1
ATOM 1512 C C . ALA A 1 189 ? -37.770 1.108 64.651 1.00 86.00 189 ALA A C 1
ATOM 1514 O O . ALA A 1 189 ? -37.188 0.566 65.589 1.00 86.00 189 ALA A O 1
ATOM 1515 N N . SER A 1 190 ? -39.101 1.216 64.599 1.00 86.94 190 SER A N 1
ATOM 1516 C CA . SER A 1 190 ? -40.009 0.670 65.614 1.00 86.94 190 SER A CA 1
ATOM 1517 C C . SER A 1 190 ? -40.465 -0.769 65.352 1.00 86.94 190 SER A C 1
ATOM 1519 O O . SER A 1 190 ? -41.186 -1.317 66.186 1.00 86.94 190 SER A O 1
ATOM 1521 N N . LEU A 1 191 ? -40.068 -1.382 64.227 1.00 90.06 191 LEU A N 1
ATOM 1522 C CA . LEU A 1 191 ? -40.487 -2.742 63.881 1.00 90.06 191 LEU A CA 1
ATOM 1523 C C . LEU A 1 191 ? -40.011 -3.757 64.923 1.00 90.06 191 LEU A C 1
ATOM 1525 O O . LEU A 1 191 ? -38.825 -3.834 65.253 1.00 90.06 191 LEU A O 1
ATOM 1529 N N . SER A 1 192 ? -40.940 -4.580 65.402 1.00 89.06 192 SER A N 1
ATOM 1530 C CA . SER A 1 192 ? -40.646 -5.654 66.354 1.00 89.06 192 SER A CA 1
ATOM 1531 C C . SER A 1 192 ? -40.584 -7.021 65.673 1.00 89.06 192 SER A C 1
ATOM 1533 O O . SER A 1 192 ? -41.254 -7.284 64.673 1.00 89.06 192 SER A O 1
ATOM 1535 N N . VAL A 1 193 ? -39.780 -7.938 66.223 1.00 88.56 193 VAL A N 1
ATOM 1536 C CA . VAL A 1 193 ? -39.710 -9.320 65.722 1.00 88.56 193 VAL A CA 1
ATOM 1537 C C . VAL A 1 193 ? -41.095 -9.965 65.833 1.00 88.56 193 VAL A C 1
ATOM 1539 O O . VAL A 1 193 ? -41.644 -10.070 66.927 1.00 88.56 193 VAL A O 1
ATOM 1542 N N . GLY A 1 194 ? -41.646 -10.403 64.700 1.00 87.56 194 GLY A N 1
ATOM 1543 C CA . GLY A 1 194 ? -42.984 -11.002 64.609 1.00 87.56 194 GLY A CA 1
ATOM 1544 C C . GLY A 1 194 ? -44.080 -10.055 64.111 1.00 87.56 194 GLY A C 1
ATOM 1545 O O . GLY A 1 194 ? -45.218 -10.485 63.942 1.00 87.56 194 GLY A O 1
ATOM 1546 N N . GLU A 1 195 ? -43.755 -8.791 63.845 1.00 86.56 195 GLU A N 1
ATOM 1547 C CA . GLU A 1 195 ? -44.694 -7.835 63.268 1.00 86.56 195 GLU A CA 1
ATOM 1548 C C . GLU A 1 195 ? -45.015 -8.162 61.800 1.00 86.56 195 GLU A C 1
ATOM 1550 O O . GLU A 1 195 ? -44.133 -8.479 60.998 1.00 86.56 195 GLU A O 1
ATOM 1555 N N . ILE A 1 196 ? -46.303 -8.107 61.447 1.00 85.00 196 ILE A N 1
ATOM 1556 C CA . ILE A 1 196 ? -46.796 -8.447 60.110 1.00 85.00 196 ILE A CA 1
ATOM 1557 C C . ILE A 1 196 ? -46.893 -7.170 59.284 1.00 85.00 196 ILE A C 1
ATOM 1559 O O . ILE A 1 196 ? -47.690 -6.283 59.581 1.00 85.00 196 ILE A O 1
ATOM 1563 N N . ILE A 1 197 ? -46.124 -7.103 58.199 1.00 85.00 197 ILE A N 1
ATOM 1564 C CA . ILE A 1 197 ? -46.184 -5.993 57.248 1.00 85.00 197 ILE A CA 1
ATOM 1565 C C . ILE A 1 197 ? -47.179 -6.369 56.144 1.00 85.00 197 ILE A C 1
ATOM 1567 O O . ILE A 1 197 ? -46.854 -7.219 55.312 1.00 85.00 197 ILE A O 1
ATOM 1571 N N . PRO A 1 198 ? -48.374 -5.752 56.086 1.00 82.12 198 PRO A N 1
ATOM 1572 C CA . PRO A 1 198 ? -49.294 -6.007 54.989 1.00 82.12 198 PRO A CA 1
ATOM 1573 C C . PRO A 1 198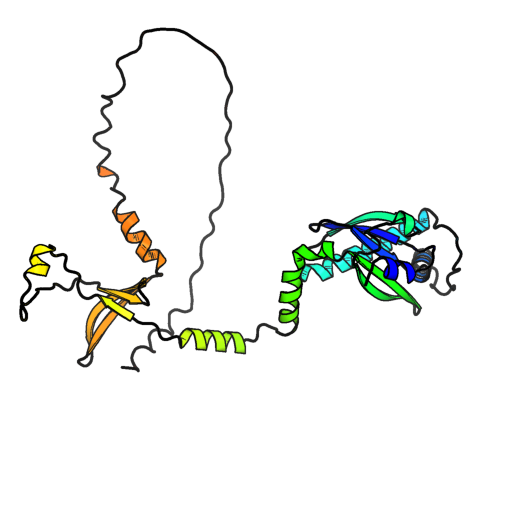 ? -48.675 -5.483 53.692 1.00 82.12 198 PRO A C 1
ATOM 1575 O O . PRO A 1 198 ? -48.234 -4.326 53.635 1.00 82.12 198 PRO A O 1
ATOM 1578 N N . ILE A 1 199 ? -48.630 -6.355 52.686 1.00 83.31 199 ILE A N 1
ATOM 1579 C CA . ILE A 1 199 ? -48.189 -6.066 51.323 1.00 83.31 199 ILE A CA 1
ATOM 1580 C C . ILE A 1 199 ? -49.326 -6.388 50.356 1.00 83.31 199 ILE A C 1
ATOM 1582 O O . ILE A 1 199 ? -49.986 -7.417 50.485 1.00 83.31 199 ILE A O 1
ATOM 1586 N N . GLU A 1 200 ? -49.536 -5.512 49.382 1.00 79.81 200 GLU A N 1
ATOM 1587 C CA . GLU A 1 200 ? -50.441 -5.755 48.263 1.00 79.81 200 GLU A CA 1
ATOM 1588 C C . GLU A 1 200 ? -49.598 -6.043 47.021 1.00 79.81 200 GLU A C 1
ATOM 1590 O O . GLU A 1 200 ? -48.686 -5.283 46.684 1.00 79.81 200 GLU A O 1
ATOM 1595 N N . ILE A 1 201 ? -49.869 -7.172 46.367 1.00 81.12 201 ILE A N 1
ATOM 1596 C CA . ILE A 1 201 ? -49.215 -7.545 45.111 1.00 81.12 201 ILE A CA 1
ATOM 1597 C C . ILE A 1 201 ? -49.999 -6.874 43.987 1.00 81.12 201 ILE A C 1
ATOM 1599 O O . ILE A 1 201 ? -51.176 -7.171 43.786 1.00 81.12 201 ILE A O 1
ATOM 1603 N N . MET A 1 202 ? -49.349 -5.963 43.267 1.00 75.06 202 MET A N 1
ATOM 1604 C CA . MET A 1 202 ? -49.942 -5.287 42.117 1.00 75.06 202 MET A CA 1
ATOM 1605 C C . MET A 1 202 ? -49.493 -5.971 40.828 1.00 75.06 202 MET A C 1
ATOM 1607 O O . MET A 1 202 ? -48.299 -6.024 40.534 1.00 75.06 202 MET A O 1
ATOM 1611 N N . ASP A 1 203 ? -50.452 -6.458 40.043 1.00 76.69 203 ASP A N 1
ATOM 1612 C CA . ASP A 1 203 ? -50.187 -6.944 38.691 1.00 76.69 203 ASP A CA 1
ATOM 1613 C C . ASP A 1 203 ? -50.184 -5.779 37.677 1.00 76.69 203 ASP A C 1
ATOM 1615 O O . ASP A 1 203 ? -51.017 -4.873 37.779 1.00 76.69 203 ASP A O 1
ATOM 1619 N N . PRO A 1 204 ? -49.309 -5.803 36.653 1.00 82.12 204 PRO A N 1
ATOM 1620 C CA . PRO A 1 204 ? -48.283 -6.815 36.405 1.00 82.12 204 PRO A CA 1
ATOM 1621 C C . PRO A 1 204 ? -47.023 -6.600 37.261 1.00 82.12 204 PRO A C 1
ATOM 1623 O O . PRO A 1 204 ? -46.480 -5.495 37.336 1.00 82.12 204 PRO A O 1
ATOM 1626 N N . ILE A 1 205 ? -46.496 -7.685 37.830 1.00 87.75 205 ILE A N 1
ATOM 1627 C CA . ILE A 1 205 ? -45.207 -7.677 38.524 1.00 87.75 205 ILE A CA 1
ATOM 1628 C C . ILE A 1 205 ? -44.051 -7.538 37.527 1.00 87.75 205 ILE A C 1
ATOM 1630 O O . ILE A 1 205 ? -44.126 -7.984 36.377 1.00 87.75 205 ILE A O 1
ATOM 1634 N N . THR A 1 206 ? -42.959 -6.918 37.975 1.00 87.12 206 THR A N 1
ATOM 1635 C CA . THR A 1 206 ? -41.749 -6.722 37.163 1.00 87.12 206 THR A CA 1
ATOM 1636 C C . THR A 1 206 ? -40.663 -7.701 37.595 1.00 87.12 206 THR A C 1
ATOM 1638 O O . THR A 1 206 ? -40.325 -7.784 38.781 1.00 87.12 206 THR A O 1
ATOM 1641 N N . VAL A 1 207 ? -40.104 -8.428 36.628 1.00 88.62 207 VAL A N 1
ATOM 1642 C CA . VAL A 1 207 ? -38.950 -9.308 36.834 1.00 88.62 207 VAL A CA 1
ATOM 1643 C C . VAL A 1 207 ? -37.699 -8.615 36.320 1.00 88.62 207 VAL A C 1
ATOM 1645 O O . VAL A 1 207 ? -37.659 -8.111 35.191 1.00 88.62 207 VAL A O 1
ATOM 1648 N N . TYR A 1 208 ? -36.685 -8.609 37.174 1.00 87.06 208 TYR A N 1
ATOM 1649 C CA . TYR A 1 208 ? -35.372 -8.068 36.892 1.00 87.06 208 TYR A CA 1
ATOM 1650 C C . TYR A 1 208 ? -34.417 -9.204 36.555 1.00 87.06 208 TYR A C 1
ATOM 1652 O O . TYR A 1 208 ? -34.387 -10.201 37.270 1.00 87.06 208 TYR A O 1
ATOM 1660 N N . VAL A 1 209 ? -33.631 -9.037 35.500 1.00 86.88 209 VAL A N 1
ATOM 1661 C CA . VAL A 1 209 ? -32.521 -9.922 35.143 1.00 86.88 209 VAL A CA 1
ATOM 1662 C C . VAL A 1 209 ? -31.248 -9.114 35.357 1.00 86.88 209 VAL A C 1
ATOM 1664 O O . VAL A 1 209 ? -31.103 -8.046 34.766 1.00 86.88 209 VAL A O 1
ATOM 1667 N N . ASP A 1 210 ? -30.401 -9.549 36.291 1.00 83.69 210 ASP A N 1
ATOM 1668 C CA . ASP A 1 210 ? -29.184 -8.834 36.714 1.00 83.69 210 ASP A CA 1
ATOM 1669 C C . ASP A 1 210 ? -29.409 -7.334 37.003 1.00 83.69 210 ASP A C 1
ATOM 1671 O O . ASP A 1 210 ? -28.633 -6.454 36.636 1.00 83.69 210 ASP A O 1
ATOM 1675 N N . GLY A 1 211 ? -30.523 -7.030 37.676 1.00 80.75 211 GLY A N 1
ATOM 1676 C CA . GLY A 1 211 ? -30.885 -5.670 38.089 1.00 80.75 211 GLY A CA 1
ATOM 1677 C C . GLY A 1 211 ? -31.567 -4.820 37.012 1.00 80.75 211 GLY A C 1
ATOM 1678 O O . GLY A 1 211 ? -32.063 -3.739 37.333 1.00 80.75 211 GLY A O 1
ATOM 1679 N N . LEU A 1 212 ? -31.679 -5.306 35.774 1.00 86.38 212 LEU A N 1
ATOM 1680 C CA . LEU A 1 212 ? -32.412 -4.628 34.706 1.00 86.38 212 LEU A CA 1
ATOM 1681 C C . LEU A 1 212 ? -33.840 -5.170 34.596 1.00 86.38 212 LEU A C 1
ATOM 1683 O O . LEU A 1 212 ? -34.023 -6.385 34.575 1.00 86.38 212 LEU A O 1
ATOM 1687 N N . PRO A 1 213 ? -34.871 -4.314 34.522 1.00 85.75 213 PRO A N 1
ATOM 1688 C CA . PRO A 1 213 ? -36.231 -4.776 34.275 1.00 85.75 213 PRO A CA 1
ATOM 1689 C C . PRO A 1 213 ? -36.333 -5.302 32.837 1.00 85.75 213 PRO A C 1
ATOM 1691 O O . PRO A 1 213 ? -35.942 -4.611 31.897 1.00 85.75 213 PRO A O 1
ATOM 1694 N N . VAL A 1 214 ? -36.830 -6.530 32.671 1.00 86.88 214 VAL A N 1
ATOM 1695 C CA . VAL A 1 214 ? -36.928 -7.190 31.351 1.00 86.88 214 VAL A CA 1
ATOM 1696 C C . VAL A 1 214 ? -38.325 -7.754 31.095 1.00 86.88 214 VAL A C 1
ATOM 1698 O O . VAL A 1 214 ? -38.802 -7.739 29.962 1.00 86.88 214 VAL A O 1
ATOM 1701 N N . ILE A 1 215 ? -39.019 -8.233 32.132 1.00 88.81 215 ILE A N 1
ATOM 1702 C CA . ILE A 1 215 ? -40.276 -8.976 31.963 1.00 88.81 215 ILE A CA 1
ATOM 1703 C C . ILE A 1 215 ? -41.391 -8.354 32.804 1.00 88.81 215 ILE A C 1
ATOM 1705 O O . ILE A 1 215 ? -41.194 -8.045 33.982 1.00 88.81 215 ILE A O 1
ATOM 1709 N N . ARG A 1 216 ? -42.584 -8.235 32.209 1.00 87.25 216 ARG A N 1
ATOM 1710 C CA . ARG A 1 216 ? -43.852 -8.003 32.915 1.00 87.25 216 ARG A CA 1
ATOM 1711 C C . ARG A 1 216 ? -44.700 -9.265 32.899 1.00 87.25 216 ARG A C 1
ATOM 1713 O O . ARG A 1 216 ? -44.858 -9.910 31.857 1.00 87.25 216 ARG A O 1
ATOM 1720 N N . GLY A 1 217 ? -45.249 -9.619 34.054 1.00 88.50 217 GLY A N 1
ATOM 1721 C CA . GLY A 1 217 ? -46.037 -10.834 34.190 1.00 88.50 217 GLY A CA 1
ATOM 1722 C C . GLY A 1 217 ? -47.014 -10.806 35.349 1.00 88.50 217 GLY A C 1
ATOM 1723 O O . GLY A 1 217 ? -47.039 -9.869 36.139 1.00 88.50 217 GLY A O 1
ATOM 1724 N N . GLN A 1 218 ? -47.823 -11.853 35.428 1.00 86.56 218 GLN A N 1
ATOM 1725 C CA . GLN A 1 218 ? -48.748 -12.078 36.535 1.00 86.56 218 GLN A CA 1
ATOM 1726 C C . GLN A 1 218 ? -48.173 -13.107 37.489 1.00 86.56 218 GLN A C 1
ATOM 1728 O O . GLN A 1 218 ? -47.696 -14.163 37.061 1.00 86.56 218 GLN A O 1
ATOM 1733 N N . TYR A 1 219 ? -48.232 -12.805 38.777 1.00 88.06 219 TYR A N 1
ATOM 1734 C CA . TYR A 1 219 ? -47.856 -13.759 39.808 1.00 88.06 219 TYR A CA 1
ATOM 1735 C C . TYR A 1 219 ? -48.918 -14.863 39.944 1.00 88.06 219 TYR A C 1
ATOM 1737 O O . TYR A 1 219 ? -50.118 -14.608 39.880 1.00 88.06 219 TYR A O 1
ATOM 1745 N N . GLY A 1 220 ? -48.486 -16.109 40.143 1.00 85.75 220 GLY A N 1
ATOM 1746 C CA . GLY A 1 220 ? -49.392 -17.236 40.346 1.00 85.75 220 GLY A CA 1
ATOM 1747 C C . GLY A 1 220 ? -48.695 -18.491 40.859 1.00 85.75 220 GLY A C 1
ATOM 1748 O O . GLY A 1 220 ? -47.489 -18.510 41.105 1.00 85.75 220 GLY A O 1
ATOM 1749 N N . VAL A 1 221 ? -49.455 -19.575 41.000 1.00 88.25 221 VAL A N 1
ATOM 1750 C CA . VAL A 1 221 ? -48.942 -20.876 41.449 1.00 88.25 221 VAL A CA 1
ATOM 1751 C C . VAL A 1 221 ? -49.186 -21.919 40.364 1.00 88.25 221 VAL A C 1
ATOM 1753 O O . VAL A 1 221 ? -50.316 -22.097 39.913 1.00 88.25 221 VAL A O 1
ATOM 1756 N N . LYS A 1 222 ? -48.134 -22.639 39.968 1.00 84.75 222 LYS A N 1
ATOM 1757 C CA . LYS A 1 222 ? -48.202 -23.768 39.033 1.00 84.75 222 LYS A CA 1
ATOM 1758 C C . LYS A 1 222 ? -47.540 -24.977 39.681 1.00 84.75 222 LYS A C 1
ATOM 1760 O O . LYS A 1 222 ? -46.411 -24.884 40.150 1.00 84.75 222 LYS A O 1
ATOM 1765 N N . ASN A 1 223 ? -48.243 -26.109 39.731 1.00 85.88 223 ASN A N 1
ATOM 1766 C CA . ASN A 1 223 ? -47.760 -27.354 40.348 1.00 85.88 223 ASN A CA 1
ATOM 1767 C C . ASN A 1 223 ? -47.240 -27.169 41.791 1.00 85.88 223 ASN A C 1
ATOM 1769 O O . ASN A 1 223 ? -46.214 -27.728 42.167 1.00 85.88 223 ASN A O 1
ATOM 1773 N N . GLY A 1 224 ? -47.920 -26.338 42.590 1.00 84.62 224 GLY A N 1
ATOM 1774 C CA . GLY A 1 224 ? -47.534 -26.062 43.981 1.00 84.62 224 GLY A CA 1
ATOM 1775 C C . GLY A 1 224 ? -46.310 -25.154 44.148 1.00 84.62 224 GLY A C 1
ATOM 1776 O O . GLY A 1 224 ? -45.861 -24.953 45.272 1.00 84.62 224 GLY A O 1
ATOM 1777 N N . ARG A 1 225 ? -45.775 -24.586 43.061 1.00 83.50 225 ARG A N 1
ATOM 1778 C CA . ARG A 1 225 ? -44.646 -23.651 43.090 1.00 83.50 225 ARG A CA 1
ATOM 1779 C C . ARG A 1 225 ? -45.058 -22.267 42.624 1.00 83.50 225 ARG A C 1
ATOM 1781 O O . ARG A 1 225 ? -45.885 -22.125 41.722 1.00 83.50 225 ARG A O 1
ATOM 1788 N N . TYR A 1 226 ? -44.452 -21.250 43.229 1.00 86.00 226 TYR A N 1
ATOM 1789 C CA . TYR A 1 226 ? -44.599 -19.874 42.774 1.00 86.00 226 TYR A CA 1
ATOM 1790 C C . TYR A 1 226 ? -44.068 -19.735 41.350 1.00 86.00 226 TYR A C 1
ATOM 1792 O O . TYR A 1 226 ? -43.014 -20.263 41.004 1.00 86.00 226 TYR A O 1
ATOM 1800 N N . SER A 1 227 ? -44.832 -19.044 40.519 1.00 87.31 227 SER A N 1
ATOM 1801 C CA . SER A 1 227 ? -44.583 -18.907 39.092 1.00 87.31 227 SER A CA 1
ATOM 1802 C C . SER A 1 227 ? -45.001 -17.520 38.628 1.00 87.31 227 SER A C 1
ATOM 1804 O O . SER A 1 227 ? -45.891 -16.898 39.208 1.00 87.31 227 SER A O 1
ATOM 1806 N N . VAL A 1 228 ? -44.358 -17.038 37.571 1.00 87.31 228 VAL A N 1
ATOM 1807 C CA . VAL A 1 228 ? -44.724 -15.783 36.919 1.00 87.31 228 VAL A CA 1
ATOM 1808 C C . VAL A 1 228 ? -45.169 -16.108 35.504 1.00 87.31 228 VAL A C 1
ATOM 1810 O O . VAL A 1 228 ? -44.398 -16.649 34.713 1.00 87.31 228 VAL A O 1
ATOM 1813 N N . LYS A 1 229 ? -46.423 -15.797 35.175 1.00 88.06 229 LYS A N 1
ATOM 1814 C CA . LYS A 1 229 ? -46.932 -15.904 33.810 1.00 88.06 229 LYS A CA 1
ATOM 1815 C C . LYS A 1 229 ? -46.436 -14.702 33.015 1.00 88.06 229 LYS A C 1
ATOM 1817 O O . LYS A 1 229 ? -46.880 -13.580 33.255 1.00 88.06 229 LYS A O 1
ATOM 1822 N N . ILE A 1 230 ? -45.528 -14.949 32.076 1.00 89.3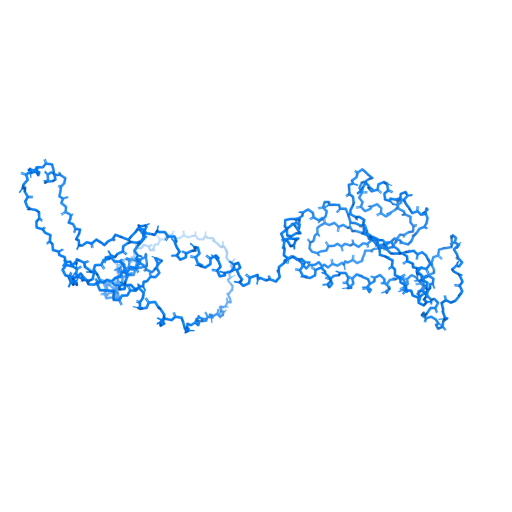1 230 ILE A N 1
ATOM 1823 C CA . ILE A 1 230 ? -44.971 -13.927 31.186 1.00 89.31 230 ILE A CA 1
ATOM 1824 C C . ILE A 1 230 ? -46.100 -13.344 30.331 1.00 89.31 230 ILE A C 1
ATOM 1826 O O . ILE A 1 230 ? -46.804 -14.082 29.643 1.00 89.31 230 ILE A O 1
ATOM 1830 N N . GLN A 1 231 ? -46.278 -12.025 30.387 1.00 86.62 231 GLN A N 1
ATOM 1831 C CA . GLN A 1 231 ? -47.188 -11.300 29.498 1.00 86.62 231 GLN A CA 1
ATOM 1832 C C . GLN A 1 231 ? -46.421 -10.579 28.398 1.00 86.62 231 GLN A C 1
ATOM 1834 O O . GLN A 1 231 ? -46.842 -10.569 27.244 1.00 86.62 231 GLN A O 1
ATOM 1839 N N . THR A 1 232 ? -45.301 -9.947 28.748 1.00 84.88 232 THR A N 1
ATOM 1840 C CA . THR A 1 232 ? -44.500 -9.174 27.797 1.00 84.88 232 THR A CA 1
ATOM 1841 C C . THR A 1 232 ? -43.038 -9.189 28.216 1.00 84.88 232 THR A C 1
ATOM 1843 O O . THR A 1 232 ? -42.722 -9.048 29.399 1.00 84.88 232 THR A O 1
ATOM 1846 N N . ILE A 1 233 ? -42.158 -9.342 27.230 1.00 85.69 233 ILE A N 1
ATOM 1847 C CA . ILE A 1 233 ? -40.709 -9.193 27.362 1.00 85.69 233 ILE A CA 1
ATOM 1848 C C . ILE A 1 233 ? -40.345 -7.904 26.630 1.00 85.69 233 ILE A C 1
ATOM 1850 O O . ILE A 1 233 ? -40.756 -7.717 25.487 1.00 85.69 233 ILE A O 1
ATOM 1854 N N . GLN A 1 234 ? -39.631 -7.005 27.295 1.00 80.06 234 GLN A N 1
ATOM 1855 C CA . GLN A 1 234 ? -39.221 -5.719 26.737 1.00 80.06 234 GLN A CA 1
ATOM 1856 C C . GLN A 1 234 ? -37.712 -5.566 26.859 1.00 80.06 234 GLN A C 1
ATOM 1858 O O . GLN A 1 234 ? -37.089 -6.059 27.803 1.00 80.06 234 GLN A O 1
ATOM 1863 N N . HIS A 1 235 ? -37.118 -4.855 25.904 1.00 77.38 235 HIS A N 1
ATOM 1864 C CA . HIS A 1 235 ? -35.707 -4.508 25.991 1.00 77.38 235 HIS A CA 1
ATOM 1865 C C . HIS A 1 235 ? -35.487 -3.577 27.204 1.00 77.38 235 HIS A C 1
ATOM 1867 O O . HIS A 1 235 ? -36.289 -2.658 27.393 1.00 77.38 235 HIS A O 1
ATOM 1873 N N . PRO A 1 236 ? -34.406 -3.718 28.001 1.00 70.50 236 PRO A N 1
ATOM 1874 C CA . PRO A 1 236 ? -34.172 -2.887 29.193 1.00 70.50 236 PRO A CA 1
ATOM 1875 C C . PRO A 1 236 ? -34.298 -1.374 28.952 1.00 70.50 236 PRO A C 1
ATOM 1877 O O . PRO A 1 236 ? -34.783 -0.624 29.798 1.00 70.50 236 PRO A O 1
ATOM 1880 N N . ALA A 1 237 ? -33.902 -0.918 27.760 1.00 68.19 237 ALA A N 1
ATOM 1881 C CA . ALA A 1 237 ? -34.000 0.482 27.346 1.00 68.19 237 ALA A CA 1
ATOM 1882 C C . ALA A 1 237 ? -35.446 1.007 27.217 1.00 68.19 237 ALA A C 1
ATOM 1884 O O . ALA A 1 237 ? -35.663 2.213 27.312 1.00 68.19 237 ALA A O 1
ATOM 1885 N N . GLU A 1 238 ? -36.438 0.143 27.000 1.00 64.94 238 GLU A N 1
ATOM 1886 C CA . GLU A 1 238 ? -37.849 0.542 26.915 1.00 64.94 238 GLU A CA 1
ATOM 1887 C C . GLU A 1 238 ? -38.446 0.826 28.297 1.00 64.94 238 GLU A C 1
ATOM 1889 O O . GLU A 1 238 ? -39.244 1.754 28.445 1.00 64.94 238 GLU A O 1
ATOM 1894 N N . PHE A 1 239 ? -37.976 0.140 29.342 1.00 59.44 239 PHE A N 1
ATOM 1895 C CA . PHE A 1 239 ? -38.389 0.420 30.720 1.00 59.44 239 PHE A CA 1
ATOM 1896 C C . PHE A 1 239 ? -37.938 1.800 31.211 1.00 59.44 239 PHE A C 1
ATOM 1898 O O . PHE A 1 239 ? -38.647 2.427 31.995 1.00 59.44 239 PHE A O 1
ATOM 1905 N N . LEU A 1 240 ? -36.796 2.302 30.728 1.00 58.06 240 LEU A N 1
ATOM 1906 C CA . LEU A 1 240 ? -36.298 3.643 31.059 1.00 58.06 240 LEU A CA 1
ATOM 1907 C C . LEU A 1 240 ? -37.088 4.769 30.373 1.00 58.06 240 LEU A C 1
ATOM 1909 O O . LEU A 1 240 ? -37.069 5.902 30.851 1.00 58.06 240 LEU A O 1
ATOM 1913 N N . LYS A 1 241 ? -37.802 4.484 29.276 1.00 56.25 241 LYS A N 1
ATOM 1914 C CA . LYS A 1 241 ? -38.620 5.483 28.562 1.00 56.25 241 LYS A CA 1
ATOM 1915 C C . LYS A 1 241 ? -39.970 5.733 29.242 1.00 56.25 241 LYS A C 1
ATOM 1917 O O . LYS A 1 241 ? -40.467 6.856 29.221 1.00 56.25 241 LYS A O 1
ATOM 1922 N N . SER A 1 242 ? -40.527 4.716 29.904 1.00 52.81 242 SER A N 1
ATOM 1923 C CA . SER A 1 242 ? -41.862 4.764 30.519 1.00 52.81 242 SER A CA 1
ATOM 1924 C C . SER A 1 242 ? -42.064 5.882 31.567 1.00 52.81 242 SER A C 1
ATOM 1926 O O . SER A 1 242 ? -43.135 6.493 31.549 1.00 52.81 242 SER A O 1
ATOM 1928 N N . PRO A 1 243 ? -41.093 6.227 32.441 1.00 47.38 243 PRO A N 1
ATOM 1929 C CA . PRO A 1 243 ? -41.253 7.346 33.372 1.00 47.38 243 PRO A CA 1
ATOM 1930 C C . PRO A 1 243 ? -41.242 8.713 32.671 1.00 47.38 243 PRO A C 1
ATOM 1932 O O . PRO A 1 243 ? -42.003 9.602 33.048 1.00 47.38 243 PRO A O 1
ATOM 1935 N N . LEU A 1 244 ? -40.422 8.876 31.626 1.00 46.59 244 LEU A N 1
ATOM 1936 C CA . LEU A 1 244 ? -40.254 10.149 30.912 1.00 46.59 244 LEU A CA 1
ATOM 1937 C C . LEU A 1 244 ? -41.485 10.525 30.074 1.00 46.59 244 LEU A C 1
ATOM 1939 O O . LEU A 1 244 ? -41.774 11.708 29.905 1.00 46.59 244 LEU A O 1
ATOM 1943 N N . GLU A 1 245 ? -42.239 9.538 29.589 1.00 43.59 245 GLU A N 1
ATOM 1944 C CA . GLU A 1 245 ? -43.496 9.778 28.870 1.00 43.59 245 GLU A CA 1
ATOM 1945 C C . GLU A 1 245 ? -44.654 10.139 29.809 1.00 43.59 245 GLU A C 1
ATOM 1947 O O . GLU A 1 245 ? -45.438 11.026 29.483 1.00 43.59 245 GLU A O 1
ATOM 1952 N N . SER A 1 246 ? -44.721 9.550 31.010 1.00 43.09 246 SER A N 1
ATOM 1953 C CA . SER A 1 246 ? -45.740 9.899 32.017 1.00 43.09 246 SER A CA 1
ATOM 1954 C C . SER A 1 246 ? -45.590 11.316 32.596 1.00 43.09 246 SER A C 1
ATOM 1956 O O . SER A 1 246 ? -46.560 11.891 33.085 1.00 43.09 246 SER A O 1
ATOM 1958 N N . ALA A 1 247 ? -44.393 11.905 32.495 1.00 42.53 247 ALA A N 1
ATOM 1959 C CA . ALA A 1 247 ? -44.116 13.284 32.894 1.00 42.53 247 ALA A CA 1
ATOM 1960 C C . ALA A 1 247 ? -44.499 14.323 31.820 1.00 42.53 247 ALA A C 1
ATOM 1962 O O . ALA A 1 247 ? -44.473 15.527 32.088 1.00 42.53 247 ALA A O 1
ATOM 1963 N N . ARG A 1 248 ? -44.882 13.895 30.607 1.00 45.00 248 ARG A N 1
ATOM 1964 C CA . ARG A 1 248 ? -45.471 14.788 29.604 1.00 45.00 248 ARG A CA 1
ATOM 1965 C C . ARG A 1 248 ? -46.939 15.016 29.950 1.00 45.00 248 ARG A C 1
ATOM 1967 O O . ARG A 1 248 ? -47.830 14.333 29.455 1.00 45.00 248 ARG A O 1
ATOM 1974 N N . LEU A 1 249 ? -47.164 15.999 30.822 1.00 43.75 249 LEU A N 1
ATOM 1975 C CA . LEU A 1 249 ? -48.453 16.667 31.001 1.00 43.75 249 LEU A CA 1
ATOM 1976 C C . LEU A 1 249 ? -49.109 16.894 29.630 1.00 43.75 249 LEU A C 1
ATOM 1978 O O . LEU A 1 249 ? -48.523 17.514 28.743 1.00 43.75 249 LEU A O 1
ATOM 1982 N N . GLY A 1 250 ? -50.308 16.340 29.453 1.00 42.06 250 GLY A N 1
ATOM 1983 C CA . GLY A 1 250 ? -51.066 16.451 28.213 1.00 42.06 250 GLY A CA 1
ATOM 1984 C C . GLY A 1 250 ? -51.550 17.883 27.919 1.00 42.06 250 GLY A C 1
ATOM 1985 O O . GLY A 1 250 ? -51.486 18.762 28.781 1.00 42.06 250 GLY A O 1
ATOM 1986 N N . PRO A 1 251 ? -52.097 18.127 26.714 1.00 46.25 251 PRO A N 1
ATOM 1987 C CA . PRO A 1 251 ? -52.367 19.470 26.181 1.00 46.25 251 PRO A CA 1
ATOM 1988 C C . PRO A 1 251 ? -53.424 20.301 26.934 1.00 46.25 251 PRO A C 1
ATOM 1990 O O . PRO A 1 251 ? -53.627 21.466 26.607 1.00 46.25 251 PRO A O 1
ATOM 1993 N N . SER A 1 252 ? -54.124 19.747 27.929 1.00 47.91 252 SER A N 1
ATOM 1994 C CA . SER A 1 252 ? -55.290 20.394 28.549 1.00 47.91 252 SER A CA 1
ATOM 1995 C C . SER A 1 252 ? -54.970 21.398 29.665 1.00 47.91 252 SER A C 1
ATOM 1997 O O . SER A 1 252 ? -55.896 21.962 30.240 1.00 47.91 252 SER A O 1
ATOM 1999 N N . MET A 1 253 ? -53.692 21.649 29.969 1.00 40.22 253 MET A N 1
ATOM 2000 C CA . MET A 1 253 ? -53.261 22.703 30.908 1.00 40.22 253 MET A CA 1
ATOM 2001 C C . MET A 1 253 ? -52.875 24.023 30.207 1.00 40.22 253 MET A C 1
ATOM 2003 O O . MET A 1 253 ? -52.624 25.022 30.872 1.00 40.22 253 MET A O 1
ATOM 2007 N N . MET A 1 254 ? -52.908 24.074 28.871 1.00 43.47 254 MET A N 1
ATOM 2008 C CA . MET A 1 254 ? -52.697 25.290 28.068 1.00 43.47 254 MET A CA 1
ATOM 2009 C C . MET A 1 254 ? -54.031 25.968 27.707 1.00 43.47 254 MET A C 1
ATOM 2011 O O . MET A 1 254 ? -54.300 26.245 26.546 1.00 43.47 254 MET A O 1
ATOM 2015 N N . ARG A 1 255 ? -54.915 26.205 28.686 1.00 44.59 255 ARG A N 1
ATOM 2016 C CA . ARG A 1 255 ? -56.123 27.042 28.481 1.00 44.59 255 ARG A CA 1
ATOM 2017 C C . ARG A 1 255 ? -56.172 28.287 29.371 1.00 44.59 255 ARG A C 1
ATOM 2019 O O . ARG A 1 255 ? -57.091 29.084 29.251 1.00 44.59 255 ARG A O 1
ATOM 2026 N N . GLY A 1 256 ? -55.179 28.470 30.243 1.00 40.91 256 GLY A N 1
ATOM 2027 C CA . GLY A 1 256 ? -55.051 29.656 31.098 1.00 40.91 256 GLY A CA 1
ATOM 2028 C C . GLY A 1 256 ? -54.106 30.738 30.566 1.00 40.91 256 GLY A C 1
ATOM 2029 O O . GLY A 1 256 ? -54.009 31.788 31.183 1.00 40.91 256 GLY A O 1
ATOM 2030 N N . ALA A 1 257 ? -53.409 30.501 29.450 1.00 41.28 257 ALA A N 1
ATOM 2031 C CA . ALA A 1 257 ? -52.394 31.416 28.911 1.00 41.28 257 ALA A CA 1
ATOM 2032 C C . ALA A 1 257 ? -52.856 32.194 27.656 1.00 41.28 257 ALA A C 1
ATOM 2034 O O . ALA A 1 257 ? -52.036 32.798 26.975 1.00 41.28 257 ALA A O 1
ATOM 2035 N N . GLU A 1 258 ? -54.161 32.188 27.352 1.00 38.44 258 GLU A N 1
ATOM 2036 C CA . GLU A 1 258 ? -54.776 32.944 26.241 1.00 38.44 258 GLU A CA 1
ATOM 2037 C C . GLU A 1 258 ? -55.457 34.256 26.680 1.00 38.44 258 GLU A C 1
ATOM 2039 O O . GLU A 1 258 ? -56.185 34.874 25.906 1.00 38.44 258 GLU A O 1
ATOM 2044 N N . GLN A 1 259 ? -55.191 34.743 27.893 1.00 35.62 259 GLN A N 1
ATOM 2045 C CA . GLN A 1 259 ? -55.383 36.161 28.203 1.00 35.62 259 GLN A CA 1
ATOM 2046 C C . GLN A 1 259 ? -54.016 36.782 28.459 1.00 35.62 259 GLN A C 1
ATOM 2048 O O . GLN A 1 259 ? -53.370 36.525 29.472 1.00 35.62 259 GLN A O 1
ATOM 2053 N N . GLY A 1 260 ? -53.556 37.541 27.464 1.00 40.53 260 GLY A N 1
ATOM 2054 C CA . GLY A 1 260 ? -52.332 38.325 27.508 1.00 40.53 260 GLY A CA 1
ATOM 2055 C C . GLY A 1 260 ? -52.424 39.439 28.543 1.00 40.53 260 GLY A C 1
ATOM 2056 O O . GLY A 1 260 ? -52.700 40.581 28.203 1.00 40.53 260 GLY A O 1
ATOM 2057 N N . GLU A 1 261 ? -52.152 39.099 29.797 1.00 35.12 261 GLU A N 1
ATOM 2058 C CA . GLU A 1 261 ? -51.904 40.057 30.871 1.00 35.12 261 GLU A CA 1
ATOM 2059 C C . GLU A 1 261 ? -50.590 39.719 31.569 1.00 35.12 261 GLU A C 1
ATOM 2061 O O . GLU A 1 261 ? -50.557 39.287 32.711 1.00 35.12 261 GLU A O 1
ATOM 2066 N N . LEU A 1 262 ? -49.479 39.878 30.859 1.00 31.80 262 LEU A N 1
ATOM 2067 C CA . LEU A 1 262 ? -48.171 40.180 31.437 1.00 31.80 262 LEU A CA 1
ATOM 2068 C C . LEU A 1 262 ? -47.272 40.528 30.251 1.00 31.80 262 LEU A C 1
ATOM 2070 O O . LEU A 1 262 ? -47.173 39.736 29.322 1.00 31.80 262 LEU A O 1
ATOM 2074 N N . TYR A 1 263 ? -46.655 41.710 30.291 1.00 32.91 263 TYR A N 1
ATOM 2075 C CA . TYR A 1 263 ? -45.887 42.372 29.221 1.00 32.91 263 TYR A CA 1
ATOM 2076 C C . TYR A 1 263 ? -46.667 43.299 28.274 1.00 32.91 263 TYR A C 1
ATOM 2078 O O . TYR A 1 263 ? -46.562 43.184 27.062 1.00 32.91 263 TYR A O 1
ATOM 2086 N N . GLU A 1 264 ? -47.338 44.313 28.829 1.00 29.34 264 GLU A N 1
ATOM 2087 C CA . GLU A 1 264 ? -47.250 45.674 28.273 1.00 29.34 264 GLU A CA 1
ATOM 2088 C C . GLU A 1 264 ? -47.588 46.724 29.347 1.00 29.34 264 GLU A C 1
ATOM 2090 O O . GLU A 1 264 ? -48.741 47.029 29.624 1.00 29.34 264 GLU A O 1
ATOM 2095 N N . GLN A 1 265 ? -46.553 47.260 29.992 1.00 28.50 265 GLN A N 1
ATOM 2096 C CA . GLN A 1 265 ? -46.494 48.647 30.456 1.00 28.50 265 GLN A CA 1
ATOM 2097 C C . GLN A 1 265 ? -45.026 48.936 30.743 1.00 28.50 265 GLN A C 1
ATOM 2099 O O . GLN A 1 265 ? -44.488 48.441 31.723 1.00 28.50 265 GLN A O 1
ATOM 2104 N N . PHE A 1 266 ? -44.377 49.611 29.795 1.00 24.73 266 PHE A N 1
ATOM 2105 C CA . PHE A 1 266 ? -43.306 50.604 29.942 1.00 24.73 266 PHE A CA 1
ATOM 2106 C C . PHE A 1 266 ? -42.601 50.739 28.585 1.00 24.73 266 PHE A C 1
ATOM 2108 O O . PHE A 1 266 ? -41.507 50.228 28.367 1.00 24.73 266 PHE A O 1
ATOM 2115 N N . SER A 1 267 ? -43.244 51.456 27.663 1.00 25.39 267 SER A N 1
ATOM 2116 C CA . SER A 1 267 ? -42.534 52.251 26.664 1.00 25.39 267 SER A CA 1
ATOM 2117 C C . SER A 1 267 ? -42.683 53.716 27.062 1.00 25.39 267 SER A C 1
ATOM 2119 O O . SER A 1 267 ? -43.786 54.251 27.006 1.00 25.39 267 SER A O 1
ATOM 2121 N N . ASP A 1 268 ? -41.600 54.339 27.516 1.00 29.06 268 ASP A N 1
ATOM 2122 C CA . ASP A 1 268 ? -41.101 55.548 26.853 1.00 29.06 268 ASP A CA 1
ATOM 2123 C C . ASP A 1 268 ? -39.755 55.987 27.437 1.00 29.06 268 ASP A C 1
ATOM 2125 O O . ASP A 1 268 ? -39.608 56.157 28.647 1.00 29.06 268 ASP A O 1
ATOM 2129 N N . GLY A 1 269 ? -38.767 56.179 26.554 1.00 25.33 269 GLY A N 1
ATOM 2130 C CA . GLY A 1 269 ? -37.454 56.705 26.943 1.00 25.33 269 GLY A CA 1
ATOM 2131 C C . GLY A 1 269 ? -36.263 56.421 26.019 1.00 25.33 269 GLY A C 1
ATOM 2132 O O . GLY A 1 269 ? -35.207 56.085 26.524 1.00 25.33 269 GLY A O 1
ATOM 2133 N N . ALA A 1 270 ? -36.447 56.546 24.701 1.00 25.95 270 ALA A N 1
ATOM 2134 C CA . ALA A 1 270 ? -35.501 57.013 23.669 1.00 25.95 270 ALA A CA 1
ATOM 2135 C C . ALA A 1 270 ? -34.003 56.567 23.595 1.00 25.95 270 ALA A C 1
ATOM 2137 O O . ALA A 1 270 ? -33.227 56.692 24.535 1.00 25.95 270 ALA A O 1
ATOM 2138 N N . LEU A 1 271 ? -33.606 56.319 22.328 1.00 27.11 271 LEU A N 1
ATOM 2139 C CA . LEU A 1 271 ? -32.300 56.514 21.649 1.00 27.11 271 LEU A CA 1
ATOM 2140 C C . LEU A 1 271 ? -31.429 55.281 21.305 1.00 27.11 271 LEU A C 1
ATOM 2142 O O . LEU A 1 271 ? -30.618 54.817 22.094 1.00 27.11 271 LEU A O 1
ATOM 2146 N N . ASN A 1 272 ? -31.568 54.884 20.028 1.00 26.23 272 ASN A N 1
ATOM 2147 C CA . ASN A 1 272 ? -30.551 54.616 18.990 1.00 26.23 272 ASN A CA 1
ATOM 2148 C C . ASN A 1 272 ? -29.278 53.815 19.329 1.00 26.23 272 ASN A C 1
ATOM 2150 O O . ASN A 1 272 ? -28.458 54.262 20.121 1.00 26.23 272 ASN A O 1
ATOM 2154 N N . ILE A 1 273 ? -29.009 52.764 18.534 1.00 27.53 273 ILE A N 1
ATOM 2155 C CA . ILE A 1 273 ? -27.957 52.728 17.488 1.00 27.53 273 ILE A CA 1
ATOM 2156 C C . ILE A 1 273 ? -28.103 51.435 16.636 1.00 27.53 273 ILE A C 1
ATOM 2158 O O . ILE A 1 273 ? -28.345 50.352 17.160 1.00 27.53 273 ILE A O 1
ATOM 2162 N N . SER A 1 274 ? -28.000 51.646 15.318 1.00 26.92 274 SER A N 1
ATOM 2163 C CA . SER A 1 274 ? -27.827 50.787 14.118 1.00 26.92 274 SER A CA 1
ATOM 2164 C C . SER A 1 274 ? -26.948 49.529 14.283 1.00 26.92 274 SER A C 1
ATOM 2166 O O . SER A 1 274 ? -26.142 49.489 15.203 1.00 26.92 274 SER A O 1
ATOM 2168 N N . ASP A 1 275 ? -26.901 48.476 13.457 1.00 28.09 275 ASP A N 1
ATOM 2169 C CA . ASP A 1 275 ? -27.344 48.045 12.109 1.00 28.09 275 ASP A CA 1
ATOM 2170 C C . ASP A 1 275 ? -27.300 46.487 12.181 1.00 28.09 275 ASP A C 1
ATOM 2172 O O . ASP A 1 275 ? -26.500 45.943 12.937 1.00 28.09 275 ASP A O 1
ATOM 2176 N N . GLY A 1 276 ? -28.156 45.663 11.568 1.00 25.73 276 GLY A N 1
ATOM 2177 C CA . GLY A 1 276 ? -28.298 45.430 10.130 1.00 25.73 276 GLY A CA 1
ATOM 2178 C C . GLY A 1 276 ? -27.698 44.062 9.719 1.00 25.73 276 GLY A C 1
ATOM 2179 O O . GLY A 1 276 ? -26.497 43.867 9.851 1.00 25.73 276 GLY A O 1
ATOM 2180 N N . ALA A 1 277 ? -28.553 43.162 9.192 1.00 26.39 277 ALA A N 1
ATOM 2181 C CA . ALA A 1 277 ? -28.290 42.065 8.223 1.00 26.39 277 ALA A CA 1
ATOM 2182 C C . ALA A 1 277 ? -28.717 40.622 8.616 1.00 26.39 277 ALA A C 1
ATOM 2184 O O . ALA A 1 277 ? -27.951 39.823 9.142 1.00 26.39 277 ALA A O 1
ATOM 2185 N N . SER A 1 278 ? -29.975 40.318 8.267 1.00 25.73 278 SER A N 1
ATOM 2186 C CA . SER A 1 278 ? -30.482 39.179 7.464 1.00 25.73 278 SER A CA 1
ATOM 2187 C C . SER A 1 278 ? -29.895 37.754 7.560 1.00 25.73 278 SER A C 1
ATOM 2189 O O . SER A 1 278 ? -28.738 37.485 7.255 1.00 25.73 278 SER A O 1
ATOM 2191 N N . ALA A 1 279 ? -30.835 36.836 7.810 1.00 25.36 279 ALA A N 1
ATOM 2192 C CA . ALA A 1 279 ? -30.798 35.376 7.753 1.00 25.36 279 ALA A CA 1
ATOM 2193 C C . ALA A 1 279 ? -30.841 34.766 6.334 1.00 25.36 279 ALA A C 1
ATOM 2195 O O . ALA A 1 279 ? -31.244 35.440 5.388 1.00 25.36 279 ALA A O 1
ATOM 2196 N N . GLN A 1 280 ? -30.598 33.447 6.236 1.00 25.08 280 GLN A N 1
ATOM 2197 C CA . GLN A 1 280 ? -31.403 32.521 5.413 1.00 25.08 280 GLN A CA 1
ATOM 2198 C C . GLN A 1 280 ? -31.208 31.036 5.804 1.00 25.08 280 GLN A C 1
ATOM 2200 O O . GLN A 1 280 ? -30.144 30.639 6.270 1.00 25.08 280 GLN A O 1
ATOM 2205 N N . ALA A 1 281 ? -32.272 30.241 5.623 1.00 25.23 281 ALA A N 1
ATOM 2206 C CA . ALA A 1 281 ? -32.476 28.854 6.067 1.00 25.23 281 ALA A CA 1
ATOM 2207 C C . ALA A 1 281 ? -32.669 27.872 4.887 1.00 25.23 281 ALA A C 1
ATOM 2209 O O . ALA A 1 281 ? -33.098 28.312 3.822 1.00 25.23 281 ALA A O 1
ATOM 2210 N N . VAL A 1 282 ? -32.459 26.555 5.099 1.00 25.77 282 VAL A N 1
ATOM 2211 C CA . VAL A 1 282 ? -32.943 25.438 4.239 1.00 25.77 282 VAL A CA 1
ATOM 2212 C C . VAL A 1 282 ? -33.292 24.183 5.084 1.00 25.77 282 VAL A C 1
ATOM 2214 O O . VAL A 1 282 ? -32.628 23.905 6.079 1.00 25.77 282 VAL A O 1
ATOM 2217 N N . SER A 1 283 ? -34.355 23.469 4.672 1.00 28.12 283 SER A N 1
ATOM 2218 C CA . SER A 1 283 ? -35.088 22.345 5.311 1.00 28.12 283 SER A CA 1
ATOM 2219 C C . SER A 1 283 ? -34.454 20.927 5.239 1.00 28.12 283 SER A C 1
ATOM 2221 O O . SER A 1 283 ? -33.535 20.721 4.448 1.00 28.12 283 SER A O 1
ATOM 2223 N N . PRO A 1 284 ? -34.989 19.931 6.000 1.00 32.84 284 PRO A N 1
ATOM 2224 C CA . PRO A 1 284 ? -34.452 18.565 6.143 1.00 32.84 284 PRO A CA 1
ATOM 2225 C C . PRO A 1 284 ? -35.231 17.460 5.383 1.00 32.84 284 PRO A C 1
ATOM 2227 O O . PRO A 1 284 ? -36.403 17.640 5.049 1.00 32.84 284 PRO A O 1
ATOM 2230 N N . GLY A 1 285 ? -34.604 16.287 5.187 1.00 26.47 285 GLY A N 1
ATOM 2231 C CA . GLY A 1 285 ? -35.222 15.081 4.614 1.00 26.47 285 GLY A CA 1
ATOM 2232 C C . GLY A 1 285 ? -34.585 13.752 5.069 1.00 26.47 285 GLY A C 1
ATOM 2233 O O . GLY A 1 285 ? -33.376 13.677 5.269 1.00 26.47 285 GLY A O 1
ATOM 2234 N N . ASP A 1 286 ? -35.462 12.746 5.169 1.00 27.34 286 ASP A N 1
ATOM 2235 C CA . ASP A 1 286 ? -35.311 11.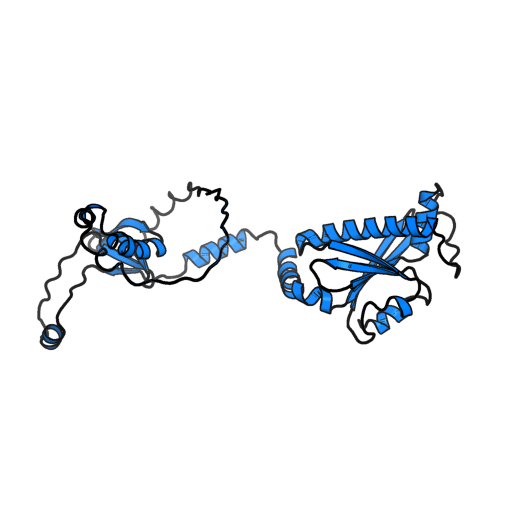278 5.231 1.00 27.34 286 ASP A CA 1
ATOM 2236 C C . ASP A 1 286 ? -35.108 10.510 6.564 1.00 27.34 286 ASP A C 1
ATOM 2238 O O . ASP A 1 286 ? -34.059 10.493 7.202 1.00 27.34 286 ASP A O 1
ATOM 2242 N N . LEU A 1 287 ? -36.180 9.772 6.907 1.00 28.12 287 LEU A N 1
ATOM 2243 C CA . LEU A 1 287 ? -36.359 8.748 7.944 1.00 28.12 287 LEU A CA 1
ATOM 2244 C C . LEU A 1 287 ? -36.397 7.354 7.283 1.00 28.12 287 LEU A C 1
ATOM 2246 O O . LEU A 1 287 ? -37.160 7.152 6.337 1.00 28.12 287 LEU A O 1
ATOM 2250 N N . ALA A 1 288 ? -35.675 6.368 7.829 1.00 30.44 288 ALA A N 1
ATOM 2251 C CA . ALA A 1 288 ? -35.767 4.952 7.442 1.00 30.44 288 ALA A CA 1
ATOM 2252 C C . ALA A 1 288 ? -36.317 4.072 8.590 1.00 30.44 288 ALA A C 1
ATOM 2254 O O . ALA A 1 288 ? -36.018 4.296 9.761 1.00 30.44 288 ALA A O 1
ATOM 2255 N N . LYS A 1 289 ? -37.152 3.084 8.227 1.00 30.48 289 LYS A N 1
ATOM 2256 C CA . LYS A 1 289 ? -37.910 2.137 9.081 1.00 30.48 289 LYS A CA 1
ATOM 2257 C C . LYS A 1 289 ? -37.071 0.924 9.544 1.00 30.48 289 LYS A C 1
ATOM 2259 O O . LYS A 1 289 ? -36.162 0.545 8.810 1.00 30.48 289 LYS A O 1
ATOM 2264 N N . PRO A 1 290 ? -37.442 0.215 10.635 1.00 33.16 290 PRO A N 1
ATOM 2265 C CA . PRO A 1 290 ? -36.924 -1.122 10.940 1.00 33.16 290 PRO A CA 1
ATOM 2266 C C . PRO A 1 290 ? -37.877 -2.259 10.509 1.00 33.16 290 PRO A C 1
ATOM 2268 O O . PRO A 1 290 ? -39.098 -2.097 10.484 1.00 33.16 290 PRO A O 1
ATOM 2271 N N . VAL A 1 291 ? -37.290 -3.418 10.187 1.00 29.56 291 VAL A N 1
ATOM 2272 C CA . VAL A 1 291 ? -37.937 -4.686 9.795 1.00 29.56 291 VAL A CA 1
ATOM 2273 C C . VAL A 1 291 ? -37.855 -5.672 10.969 1.00 29.56 291 VAL A C 1
ATOM 2275 O O . VAL A 1 291 ? -36.787 -5.842 11.549 1.00 29.56 291 VAL A O 1
ATOM 2278 N N . VAL A 1 292 ? -38.974 -6.322 11.303 1.00 32.16 292 VAL A N 1
ATOM 2279 C CA . VAL A 1 292 ? -39.097 -7.416 12.286 1.00 32.16 292 VAL A CA 1
ATOM 2280 C C . VAL A 1 292 ? -39.880 -8.547 11.622 1.00 32.16 292 VAL A C 1
ATOM 2282 O O . VAL A 1 292 ? -40.997 -8.281 11.186 1.00 32.16 292 VAL A O 1
ATOM 2285 N N . SER A 1 293 ? -39.331 -9.768 11.567 1.00 30.09 293 SER A N 1
ATOM 2286 C CA . SER A 1 293 ? -40.072 -11.049 11.517 1.00 30.09 293 SER A CA 1
ATOM 2287 C C . SER A 1 293 ? -39.088 -12.231 11.462 1.00 30.09 293 SER A C 1
ATOM 2289 O O . SER A 1 293 ? -38.240 -12.229 10.578 1.00 30.09 293 SER A O 1
ATOM 2291 N N . ASP A 1 294 ? -39.178 -13.185 12.407 1.00 29.91 294 ASP A N 1
ATOM 2292 C CA . ASP A 1 294 ? -39.160 -14.657 12.166 1.00 29.91 294 ASP A CA 1
ATOM 2293 C C . ASP A 1 294 ? -38.598 -15.559 13.291 1.00 29.91 294 ASP A C 1
ATOM 2295 O O . ASP A 1 294 ? -38.775 -16.772 13.229 1.00 29.91 294 ASP A O 1
ATOM 2299 N N . THR A 1 295 ? -38.058 -15.042 14.400 1.00 33.66 295 THR A N 1
ATOM 2300 C CA . THR A 1 295 ? -37.453 -15.912 15.449 1.00 33.66 295 THR A CA 1
ATOM 2301 C C . THR A 1 295 ? -38.316 -16.178 16.696 1.00 33.66 295 THR A C 1
ATOM 2303 O O . THR A 1 295 ? -37.812 -16.655 17.707 1.00 33.66 295 THR A O 1
ATOM 2306 N N . ILE A 1 296 ? -39.619 -15.872 16.675 1.00 36.09 296 ILE A N 1
ATOM 2307 C CA . ILE A 1 296 ? -40.439 -15.798 17.909 1.00 36.09 296 ILE A CA 1
ATOM 2308 C C . ILE A 1 296 ? -41.023 -17.149 18.379 1.00 36.09 296 ILE A C 1
ATOM 2310 O O . ILE A 1 296 ? -41.419 -17.270 19.536 1.00 36.09 296 ILE A O 1
ATOM 2314 N N . ASN A 1 297 ? -41.015 -18.208 17.567 1.00 30.69 297 ASN A N 1
ATOM 2315 C CA . ASN A 1 297 ? -41.744 -19.436 17.923 1.00 30.69 297 ASN A CA 1
ATOM 2316 C C . ASN A 1 297 ? -40.941 -20.527 18.665 1.00 30.69 297 ASN A C 1
ATOM 2318 O O . ASN A 1 297 ? -41.560 -21.491 19.102 1.00 30.69 297 ASN A O 1
ATOM 2322 N N . SER A 1 298 ? -39.619 -20.413 18.866 1.00 32.34 298 SER A N 1
ATOM 2323 C CA . SER A 1 298 ? -38.834 -21.498 19.504 1.00 32.34 298 SER A CA 1
ATOM 2324 C C . SER A 1 298 ? -38.571 -21.333 21.009 1.00 32.34 298 SER A C 1
ATOM 2326 O O . SER A 1 298 ? -38.145 -22.282 21.661 1.00 32.34 298 SER A O 1
ATOM 2328 N N . LEU A 1 299 ? -38.856 -20.164 21.597 1.00 35.25 299 LEU A N 1
ATOM 2329 C CA . LEU A 1 299 ? -38.565 -19.867 23.012 1.00 35.25 299 LEU A CA 1
ATOM 2330 C C . LEU A 1 299 ? -39.686 -20.265 23.991 1.00 35.25 299 LEU A C 1
ATOM 2332 O O . LEU A 1 299 ? -39.498 -20.184 25.205 1.00 35.25 299 LEU A O 1
ATOM 2336 N N . ALA A 1 300 ? -40.848 -20.699 23.495 1.00 34.81 300 ALA A N 1
ATOM 2337 C CA . ALA A 1 300 ? -42.004 -21.010 24.339 1.00 34.81 300 ALA A CA 1
ATOM 2338 C C . ALA A 1 300 ? -41.942 -22.401 25.008 1.00 34.81 300 ALA A C 1
ATOM 2340 O O . ALA A 1 300 ? -42.553 -22.582 26.063 1.00 34.81 300 ALA A O 1
ATOM 2341 N N . ASP A 1 301 ? -41.179 -23.355 24.463 1.00 30.28 301 ASP A N 1
ATOM 2342 C CA . ASP A 1 301 ? -41.225 -24.755 24.919 1.00 30.28 301 ASP A CA 1
ATOM 2343 C C . ASP A 1 301 ? -40.162 -25.129 25.971 1.00 30.28 301 ASP A C 1
ATOM 2345 O O . ASP A 1 301 ? -40.337 -26.094 26.718 1.00 30.28 301 ASP A O 1
ATOM 2349 N N . THR A 1 302 ? -39.089 -24.348 26.131 1.00 32.44 302 THR A N 1
ATOM 2350 C CA . THR A 1 302 ? -37.941 -24.763 26.966 1.00 32.44 302 THR A CA 1
ATOM 2351 C C . THR A 1 302 ? -38.088 -24.420 28.459 1.00 32.44 302 THR A C 1
ATOM 2353 O O . THR A 1 302 ? -37.372 -24.962 29.299 1.00 32.44 302 THR A O 1
ATOM 2356 N N . LEU A 1 303 ? -39.055 -23.580 28.848 1.00 31.00 303 LEU A N 1
ATOM 2357 C CA . LEU A 1 303 ? -39.209 -23.105 30.238 1.00 31.00 303 LEU A CA 1
ATOM 2358 C C . LEU A 1 303 ? -40.052 -24.010 31.159 1.00 31.00 303 LEU A C 1
ATOM 2360 O O . LEU A 1 303 ? -40.296 -23.659 32.313 1.00 31.00 303 LEU A O 1
ATOM 2364 N N . VAL A 1 304 ? -40.489 -25.188 30.701 1.00 34.19 304 VAL A N 1
ATOM 2365 C CA . VAL A 1 304 ? -41.257 -26.137 31.538 1.00 34.19 304 VAL A CA 1
ATOM 2366 C C . VAL A 1 304 ? -40.379 -27.229 32.171 1.00 34.19 304 VAL A C 1
ATOM 2368 O O . VAL A 1 304 ? -40.814 -27.885 33.114 1.00 34.19 304 VAL A O 1
ATOM 2371 N N . ALA A 1 305 ? -39.124 -27.390 31.748 1.00 27.98 305 ALA A N 1
ATOM 2372 C CA . ALA A 1 305 ? -38.298 -28.535 32.134 1.00 27.98 305 ALA A CA 1
ATOM 2373 C C . ALA A 1 305 ? -36.989 -28.151 32.845 1.00 27.98 305 ALA A C 1
ATOM 2375 O O . ALA A 1 305 ? -35.924 -28.568 32.410 1.00 27.98 305 ALA A O 1
ATOM 2376 N N . LYS A 1 306 ? -37.050 -27.366 33.929 1.00 33.94 306 LYS A N 1
ATOM 2377 C CA . LYS A 1 306 ? -36.064 -27.391 35.038 1.00 33.94 306 LYS A CA 1
ATOM 2378 C C . LYS A 1 306 ? -36.439 -26.384 36.129 1.00 33.94 306 LYS A C 1
ATOM 2380 O O . LYS A 1 306 ? -35.999 -25.243 36.151 1.00 33.94 306 LYS A O 1
ATOM 2385 N N . SER A 1 307 ? -37.268 -26.837 37.056 1.00 30.19 307 SER A N 1
ATOM 2386 C CA . SER A 1 307 ? -37.156 -26.580 38.499 1.00 30.19 307 SER A CA 1
ATOM 2387 C C . SER A 1 307 ? -37.918 -27.687 39.196 1.00 30.19 307 SER A C 1
ATOM 2389 O O . SER A 1 307 ? -38.819 -28.259 38.540 1.00 30.19 307 SER A O 1
#

Secondary structure (DSSP, 8-state):
-BHHHHHTTS-SS-EEEEEEEESSSSEEEEEE-HHHHHHHHHHHTT--S-SPP---SPPPPHHHHHHHHHHHHHHHHHHHHHHTTT---EEEEEEEESSHHHH--S-TTSBEEEEEEEEEETTEEEEEEEEEEGGGGGGGHHHHHHHHHHTT-S--HHHHHHHHHHHHHS---EEEE-------HHHHHTPPTT------PPSSEEEEETTEEEEEEEEEEETTEEEEEEEEE--HHHHHHHHHHHTS--GGGTTSS-S--SS------------------------------S-TTSSSSGGGS--

pLDDT: mean 72.83, std 23.24, range [24.73, 96.19]

Sequence (307 aa):
KSYENFVNEFPERTNINIVGIRPLRGVGCWIVDPGVVYIAIDNMFGGEGRLPPKLGLREYTATELRIIRRLVDALLSEYEKAWKAVYEIKFDFMRQETNFGFAKITSPSEMVLHSKFTIEINGRPGDVDLCIPFWVLEPVKSILYNNMQGFASEPDEHWANLLSDQVHEAPVTAVAVLARKQMLLGEIASLSVGEIIPIEIMDPITVYVDGLPVIRGQYGVKNGRYSVKIQTIQHPAEFLKSPLESARLGPSMMRGAEQGELYEQFSDGALNISDGASAQAVSPGDLAKPVVSDTINSLADTLVAKS

Foldseek 3Di:
DFQLVVQVVDPQFWKWWWKAKPPFGFIKIKTWGQLRLQLQVCVVVVHLSPDGPPPDPDDDDPVSVVSVVVVVVVVQVVVQVVCPVQDRMHIDTDDIDTGCVVVPRDDRGFDWDKDKDWDDDNNDTTIMIIIDGVNSCVVSVVSVVVVVVVVVDPPPVVVVVVVVVVVVPPDWDKDWDQFDDDDDPVVVVPDDVPDDDDTDGDAQIFIDTNNATFFTFDWDDDPNDTDTHTDDGDDSVVVVVVVVVVPPDDPVVPPVPPDPDDDDDDDDDDDDDDDDDDDDDDDDDDDDDDDDDDDPPPPPPPVPPDD